Protein AF-A0A2N9NFS0-F1 (afdb_monomer_lite)

Radius of gyration: 33.62 Å; chains: 1; bounding box: 52×51×110 Å

pLDDT: mean 87.4, std 11.58, range [48.56, 97.56]

Secondary structure (DSSP, 8-state):
---HHHHHHHHHTT---PPPPTT-GGGGHHHHHHHHHIIIIIHHHHTT-TT--HHHHHHHHHHHIIIIITTSPPTTTSS-HHHHHHHS---PPPPPPHHHHHHHT-EEEEEE-BTTTTEEEETTEEEEPPGGGTT-SEEEEEEETTEEEEEEEE-TTT--EEEEEEE--HHHHHT-----S----PPP-------S-HHHHHHHHHHHHTTPPPSSPPPPPPPPPP-

Sequence (227 aa):
MIAAETEQGLTRLGILFENTLPYSPYQNGKQEAFWGQVEGRLLPMLEGVVDLRLEQLNEATQAWIELEYNRKVHSETGQTPLQRFLNDKNVGQPCPSTQQLQLAFTLEERRLQRHSDGTLSLQAIRFEVPSRYGHLKELAVRYASWDLSTVYLADPKTGAILCRIYPQDKTKNAEGRRAPRNSEQSPAEPPAPAGMAPLLEQLMQQYAATGLPPAYLPQPQNPQNPS

Foldseek 3Di:
DPDLLVVQLCVLVVHDDDDQDPPRCVVCVVVVVVVCCCVVPQVVVCVPPPPDDPVNSVVSVVCCCPVPQQQDQDPVVRGGVVCCVVVDDDPDDPDDDPVSSQQSSWHKDKFFADLPQQWTDDPNFIKHHPLVCSPPGIWIKTHHNVDPQWIFTADPPPRHTPGTIDTDDPVVVVVVDDDPSDPPPPPDDPPDPPPDDPVVVVVVVVVVVVVDDPPDDDDPDDPPPDD

Structure (mmCIF, N/CA/C/O backbone):
data_AF-A0A2N9NFS0-F1
#
_entry.id   AF-A0A2N9NFS0-F1
#
loop_
_atom_site.group_PDB
_atom_site.id
_atom_site.type_symbol
_atom_site.label_atom_id
_atom_site.label_alt_id
_atom_site.label_comp_id
_atom_site.label_asym_id
_atom_site.label_entity_id
_atom_site.label_seq_id
_atom_site.pdbx_PDB_ins_code
_atom_site.Cartn_x
_atom_site.Cartn_y
_atom_site.Cartn_z
_atom_site.occupancy
_atom_site.B_iso_or_equiv
_atom_site.auth_seq_id
_atom_site.auth_comp_id
_atom_site.auth_asym_id
_atom_site.auth_atom_id
_atom_site.pdbx_PDB_model_num
ATOM 1 N N . MET A 1 1 ? 7.259 5.478 8.427 1.00 55.72 1 MET A N 1
ATOM 2 C CA . MET A 1 1 ? 7.507 4.344 7.502 1.00 55.72 1 MET A CA 1
ATOM 3 C C . MET A 1 1 ? 8.487 4.854 6.450 1.00 55.72 1 MET A C 1
ATOM 5 O O . MET A 1 1 ? 8.217 5.931 5.954 1.00 55.72 1 MET A O 1
ATOM 9 N N . ILE A 1 2 ? 9.628 4.193 6.204 1.00 76.00 2 ILE A N 1
ATOM 10 C CA . ILE A 1 2 ? 10.761 4.755 5.412 1.00 76.00 2 ILE A CA 1
ATOM 11 C C . ILE A 1 2 ? 10.988 3.965 4.099 1.00 76.00 2 ILE A C 1
ATOM 13 O O . ILE A 1 2 ? 11.976 4.146 3.397 1.00 76.00 2 ILE A O 1
ATOM 17 N N . ALA A 1 3 ? 10.101 3.025 3.762 1.00 90.44 3 ALA A N 1
ATOM 18 C CA . ALA A 1 3 ? 10.237 2.250 2.531 1.00 90.44 3 ALA A CA 1
ATOM 19 C C . ALA A 1 3 ? 9.852 3.109 1.318 1.00 90.44 3 ALA A C 1
ATOM 21 O O . ALA A 1 3 ? 8.772 3.708 1.298 1.00 90.44 3 ALA A O 1
ATOM 22 N N . ALA A 1 4 ? 10.712 3.124 0.297 1.00 93.00 4 ALA A N 1
ATOM 23 C CA . ALA A 1 4 ? 10.484 3.877 -0.933 1.00 93.00 4 ALA A CA 1
ATOM 24 C C . ALA A 1 4 ? 9.192 3.434 -1.637 1.00 93.00 4 ALA A C 1
ATOM 26 O O . ALA A 1 4 ? 8.476 4.257 -2.198 1.00 93.00 4 ALA A O 1
ATOM 27 N N . GLU A 1 5 ? 8.860 2.146 -1.567 1.00 95.38 5 GLU A N 1
ATOM 28 C CA . GLU A 1 5 ? 7.630 1.569 -2.103 1.00 95.38 5 GLU A CA 1
ATOM 29 C C . GLU A 1 5 ? 6.383 2.223 -1.516 1.00 95.38 5 GLU A C 1
ATOM 31 O O . GLU A 1 5 ? 5.451 2.533 -2.256 1.00 95.38 5 GLU A O 1
ATOM 36 N N . THR A 1 6 ? 6.365 2.455 -0.200 1.00 94.06 6 THR A N 1
ATOM 37 C CA . THR A 1 6 ? 5.221 3.073 0.471 1.00 94.06 6 THR A CA 1
ATOM 38 C C . THR A 1 6 ? 5.118 4.543 0.108 1.00 94.06 6 THR A C 1
ATOM 40 O O . THR A 1 6 ? 4.056 4.983 -0.322 1.00 94.06 6 THR A O 1
ATOM 43 N N . GLU A 1 7 ? 6.204 5.304 0.246 1.00 92.56 7 GLU A N 1
ATOM 44 C CA . GLU A 1 7 ? 6.187 6.744 -0.032 1.00 92.56 7 GLU A CA 1
ATOM 45 C C . GLU A 1 7 ? 5.799 7.024 -1.487 1.00 92.56 7 GLU A C 1
ATOM 47 O O . GLU A 1 7 ? 4.901 7.824 -1.770 1.00 92.56 7 GLU A O 1
ATOM 52 N N . GLN A 1 8 ? 6.419 6.307 -2.424 1.00 93.81 8 GLN A N 1
ATOM 53 C CA . GLN A 1 8 ? 6.117 6.454 -3.841 1.00 93.81 8 GLN A CA 1
ATOM 54 C C . GLN A 1 8 ? 4.740 5.879 -4.190 1.00 93.81 8 GLN A C 1
ATOM 56 O O . GLN A 1 8 ? 4.042 6.452 -5.023 1.00 93.81 8 GLN A O 1
ATOM 61 N N . GLY A 1 9 ? 4.319 4.780 -3.561 1.00 94.81 9 GLY A N 1
ATOM 62 C CA . GLY A 1 9 ? 2.998 4.190 -3.771 1.00 94.81 9 GLY A CA 1
ATOM 63 C C . GLY A 1 9 ? 1.865 5.109 -3.346 1.00 94.81 9 GLY A C 1
ATOM 64 O O . GLY A 1 9 ? 0.965 5.365 -4.146 1.00 94.81 9 GLY A O 1
ATOM 65 N N . LEU A 1 10 ? 1.951 5.683 -2.146 1.00 94.06 10 LEU A N 1
ATOM 66 C CA . LEU A 1 10 ? 0.993 6.679 -1.663 1.00 94.06 10 LEU A CA 1
ATOM 67 C C . LEU A 1 10 ? 0.973 7.905 -2.582 1.00 94.06 10 LEU A C 1
ATOM 69 O O . LEU A 1 10 ? -0.098 8.300 -3.039 1.00 94.06 10 LEU A O 1
ATOM 73 N N . THR A 1 11 ? 2.146 8.417 -2.966 1.00 92.94 11 THR A N 1
ATOM 74 C CA . THR A 1 11 ? 2.259 9.547 -3.903 1.00 92.94 11 THR A CA 1
ATOM 75 C C . THR A 1 11 ? 1.575 9.253 -5.243 1.00 92.94 11 THR A C 1
ATOM 77 O O . THR A 1 11 ? 0.802 10.072 -5.738 1.00 92.94 11 THR A O 1
ATOM 80 N N . ARG A 1 12 ? 1.797 8.069 -5.830 1.00 93.62 12 ARG A N 1
ATOM 81 C CA . ARG A 1 12 ? 1.177 7.661 -7.106 1.00 93.62 12 ARG A CA 1
ATOM 82 C C . ARG A 1 12 ? -0.335 7.477 -7.011 1.00 93.62 12 ARG A C 1
ATOM 84 O O . ARG A 1 12 ? -1.022 7.651 -8.012 1.00 93.62 12 ARG A O 1
ATOM 91 N N . LEU A 1 13 ? -0.847 7.135 -5.831 1.00 93.69 13 LEU A N 1
ATOM 92 C CA . LEU A 1 13 ? -2.281 7.061 -5.551 1.00 93.69 13 LEU A CA 1
ATOM 93 C C . LEU A 1 13 ? -2.886 8.422 -5.168 1.00 93.69 13 LEU A C 1
ATOM 95 O O . LEU A 1 13 ? -4.070 8.488 -4.851 1.00 93.69 13 LEU A O 1
ATOM 99 N N . GLY A 1 14 ? -2.102 9.506 -5.193 1.00 91.88 14 GLY A N 1
ATOM 100 C CA . GLY A 1 14 ? -2.563 10.840 -4.805 1.00 91.88 14 GLY A CA 1
ATOM 101 C C . GLY A 1 14 ? -2.818 10.983 -3.303 1.00 91.88 14 GLY A C 1
ATOM 102 O O . GLY A 1 14 ? -3.563 11.868 -2.889 1.00 91.88 14 GLY A O 1
ATOM 103 N N . ILE A 1 15 ? -2.224 10.111 -2.487 1.00 91.88 15 ILE A N 1
ATOM 104 C CA . ILE A 1 15 ? -2.345 10.129 -1.032 1.00 91.88 15 ILE A CA 1
ATOM 105 C C . ILE A 1 15 ? -1.163 10.908 -0.465 1.00 91.88 15 ILE A C 1
ATOM 107 O O . ILE A 1 15 ? -0.009 10.492 -0.582 1.00 91.88 15 ILE A O 1
ATOM 111 N N . LEU A 1 16 ? -1.461 12.034 0.180 1.00 89.00 16 LEU A N 1
ATOM 112 C CA . LEU A 1 16 ? -0.471 12.786 0.938 1.00 89.00 16 LEU A CA 1
ATOM 113 C C . LEU A 1 16 ? -0.140 12.023 2.225 1.00 89.00 16 LEU A C 1
ATOM 115 O O . LEU A 1 16 ? -1.006 11.819 3.075 1.00 89.00 16 LEU A O 1
ATOM 119 N N . PHE A 1 17 ? 1.109 11.584 2.353 1.00 84.44 17 PHE A N 1
ATOM 120 C CA . PHE A 1 17 ? 1.591 10.895 3.544 1.00 84.44 17 PHE A CA 1
ATOM 121 C C . PHE A 1 17 ? 2.309 11.875 4.471 1.00 84.44 17 PHE A C 1
ATOM 123 O O . PHE A 1 17 ? 3.468 12.222 4.247 1.00 84.44 17 PHE A O 1
ATOM 130 N N . GLU A 1 18 ? 1.620 12.312 5.523 1.00 84.19 18 GLU A N 1
ATOM 131 C CA . GLU A 1 18 ? 2.203 13.143 6.575 1.00 84.19 18 GLU A CA 1
ATOM 132 C C . GLU A 1 18 ? 2.530 12.277 7.793 1.00 84.19 18 GLU A C 1
ATOM 134 O O . GLU A 1 18 ? 1.649 11.667 8.402 1.00 84.19 18 GLU A O 1
ATOM 139 N N . ASN A 1 19 ? 3.813 12.201 8.149 1.00 82.81 19 ASN A N 1
ATOM 140 C CA . ASN A 1 19 ? 4.232 11.543 9.383 1.00 82.81 19 ASN A CA 1
ATOM 141 C C . ASN A 1 19 ? 3.885 12.417 10.597 1.00 82.81 19 ASN A C 1
ATOM 143 O O . ASN A 1 19 ? 3.908 13.647 10.514 1.00 82.81 19 ASN A O 1
ATOM 147 N N . THR A 1 20 ? 3.659 11.779 11.749 1.00 85.19 20 THR A N 1
ATOM 148 C CA . THR A 1 20 ? 3.590 12.474 13.039 1.00 85.19 20 THR A CA 1
ATOM 149 C C . THR A 1 20 ? 4.866 13.293 13.246 1.00 85.19 20 THR A C 1
ATOM 151 O O . THR A 1 20 ? 5.979 12.767 13.164 1.00 85.19 20 THR A O 1
ATOM 154 N N . LEU A 1 21 ? 4.705 14.590 13.492 1.00 87.06 21 LEU A N 1
ATOM 155 C CA . LEU A 1 21 ? 5.804 15.520 13.692 1.00 87.06 21 LEU A CA 1
ATOM 156 C C . LEU A 1 21 ? 6.496 15.247 15.037 1.00 87.06 21 LEU A C 1
ATOM 158 O O . LEU A 1 21 ? 5.842 14.844 16.008 1.00 87.06 21 LEU A O 1
ATOM 162 N N . PRO A 1 22 ? 7.809 15.520 15.143 1.00 85.75 22 PRO A N 1
ATOM 163 C CA . PRO A 1 22 ? 8.492 15.511 16.428 1.00 85.75 22 PRO A CA 1
ATOM 164 C C . PRO A 1 22 ? 7.748 16.375 17.455 1.00 85.75 22 PRO A C 1
ATOM 166 O O . PRO A 1 22 ? 7.270 17.464 17.134 1.00 85.75 22 PRO A O 1
ATOM 169 N N . TYR A 1 23 ? 7.650 15.882 18.692 1.00 87.62 23 TYR A N 1
ATOM 170 C CA . TYR A 1 23 ? 7.013 16.584 19.815 1.00 87.62 23 TYR A CA 1
ATOM 171 C C . TYR A 1 23 ? 5.543 16.984 19.583 1.00 87.62 23 TYR A C 1
ATOM 173 O O . TYR A 1 23 ? 5.071 17.957 20.166 1.00 87.62 23 TYR A O 1
ATOM 181 N N . SER A 1 24 ? 4.802 16.230 18.758 1.00 87.94 24 SER A N 1
ATOM 182 C CA . SER A 1 24 ? 3.394 16.514 18.436 1.00 87.94 24 SER A CA 1
ATOM 183 C C . SER A 1 24 ? 2.424 15.409 18.893 1.00 87.94 24 SER A C 1
ATOM 185 O O . SER A 1 24 ? 1.732 14.813 18.068 1.00 87.94 24 SER A O 1
ATOM 187 N N . PRO A 1 25 ? 2.323 15.128 20.212 1.00 83.25 25 PRO A N 1
ATOM 188 C CA . PRO A 1 25 ? 1.475 14.048 20.737 1.00 83.25 25 PRO A CA 1
ATOM 189 C C . PRO A 1 25 ? -0.017 14.242 20.423 1.00 83.25 25 PRO A C 1
ATOM 191 O O . PRO A 1 25 ? -0.748 13.274 20.245 1.00 83.25 25 PRO A O 1
ATOM 194 N N . TYR A 1 26 ? -0.466 15.490 20.253 1.00 84.38 26 TYR A N 1
ATOM 195 C CA . TYR A 1 26 ? -1.845 15.822 19.880 1.00 84.38 26 TYR A CA 1
ATOM 196 C C . TYR A 1 26 ? -2.288 15.202 18.541 1.00 84.38 26 TYR A C 1
ATOM 198 O O . TYR A 1 26 ? -3.486 15.041 18.315 1.00 84.38 26 TYR A O 1
ATOM 206 N N . GLN A 1 27 ? -1.354 14.815 17.663 1.00 88.19 27 GLN A N 1
ATOM 207 C CA . GLN A 1 27 ? -1.673 14.133 16.404 1.00 88.19 27 GLN A CA 1
ATOM 208 C C . GLN A 1 27 ? -2.142 12.680 16.612 1.00 88.19 27 GLN A C 1
ATOM 210 O O . GLN A 1 27 ? -2.809 12.127 15.736 1.00 88.19 27 GLN A O 1
ATOM 215 N N . ASN A 1 28 ? -1.862 12.073 17.771 1.00 88.19 28 ASN A N 1
ATOM 216 C CA . ASN A 1 28 ? -2.171 10.669 18.055 1.00 88.19 28 ASN A CA 1
ATOM 217 C C . ASN A 1 28 ? -3.451 10.466 18.880 1.00 88.19 28 ASN A C 1
ATOM 219 O O . ASN A 1 28 ? -3.879 9.326 19.041 1.00 88.19 28 ASN A O 1
ATOM 223 N N . GLY A 1 29 ? -4.109 11.532 19.350 1.00 88.56 29 GLY A N 1
ATOM 224 C CA . GLY A 1 29 ? -5.204 11.423 20.328 1.00 88.56 29 GLY A CA 1
ATOM 225 C C . GLY A 1 29 ? -6.353 10.493 19.912 1.00 88.56 29 GLY A C 1
ATOM 226 O O . GLY A 1 29 ? -6.878 9.749 20.734 1.00 88.56 29 GLY A O 1
ATOM 227 N N . LYS A 1 30 ? -6.704 10.444 18.618 1.00 86.88 30 LYS A N 1
ATOM 228 C CA . LYS A 1 30 ? -7.720 9.498 18.109 1.00 86.88 30 LYS A CA 1
ATOM 229 C C . LYS A 1 30 ? -7.265 8.039 18.189 1.00 86.88 30 LYS A C 1
ATOM 231 O O . LYS A 1 30 ? -8.073 7.164 18.487 1.00 86.88 30 LYS A O 1
ATOM 236 N N . GLN A 1 31 ? -5.990 7.780 17.897 1.00 90.50 31 GLN A N 1
ATOM 237 C CA . GLN A 1 31 ? -5.412 6.439 17.982 1.00 90.50 31 GLN A CA 1
ATOM 238 C C . GLN A 1 31 ? -5.358 5.997 19.445 1.00 90.50 31 GLN A C 1
ATOM 240 O O . GLN A 1 31 ? -5.794 4.898 19.763 1.00 90.50 31 GLN A O 1
ATOM 245 N N . GLU A 1 32 ? -4.909 6.878 20.340 1.00 92.69 32 GLU A N 1
ATOM 246 C CA . GLU A 1 32 ? -4.861 6.628 21.784 1.00 92.69 32 GLU A CA 1
ATOM 247 C C . GLU A 1 32 ? -6.255 6.360 22.366 1.00 92.69 32 GLU A C 1
ATOM 249 O O . GLU A 1 32 ? -6.441 5.396 23.105 1.00 92.69 32 GLU A O 1
ATOM 254 N N . ALA A 1 33 ? -7.266 7.144 21.976 1.00 91.56 33 ALA A N 1
ATOM 255 C CA . ALA A 1 33 ? -8.647 6.925 22.404 1.00 91.56 33 ALA A CA 1
ATOM 256 C C . ALA A 1 33 ? -9.196 5.559 21.954 1.00 91.56 33 ALA A C 1
ATOM 258 O O . ALA A 1 33 ? -9.905 4.896 22.714 1.00 91.56 33 ALA A O 1
ATOM 259 N N . PHE A 1 34 ? -8.862 5.117 20.736 1.00 93.00 34 PHE A N 1
ATOM 260 C CA . PHE A 1 34 ? -9.216 3.782 20.251 1.00 93.00 34 PHE A CA 1
ATOM 261 C C . PHE A 1 34 ? -8.493 2.682 21.038 1.00 93.00 34 PHE A C 1
ATOM 263 O O . PHE A 1 34 ? -9.146 1.765 21.537 1.00 93.00 34 PHE A O 1
ATOM 270 N N . TRP A 1 35 ? -7.173 2.795 21.211 1.00 95.12 35 TRP A N 1
ATOM 271 C CA . TRP A 1 35 ? -6.379 1.815 21.958 1.00 95.12 35 TRP A CA 1
ATOM 272 C C . TRP A 1 35 ? -6.813 1.697 23.419 1.00 95.12 35 TRP A C 1
ATOM 274 O O . TRP A 1 35 ? -6.922 0.584 23.922 1.00 95.12 35 TRP A O 1
ATOM 284 N N . GLY A 1 36 ? -7.209 2.799 24.060 1.00 95.06 36 GLY A N 1
ATOM 285 C CA . GLY A 1 36 ? -7.796 2.757 25.399 1.00 95.06 36 GLY A CA 1
ATOM 286 C C . GLY A 1 36 ? -9.089 1.931 25.479 1.00 95.06 36 GLY A C 1
ATOM 287 O O . GLY A 1 36 ? -9.357 1.314 26.507 1.00 95.06 36 GLY A O 1
ATOM 288 N N . GLN A 1 37 ? -9.891 1.860 24.406 1.00 94.88 37 GLN A N 1
ATOM 289 C CA . GLN A 1 37 ? -11.047 0.951 24.351 1.00 94.88 37 GLN A CA 1
ATOM 290 C C . GLN A 1 37 ? -10.623 -0.500 24.110 1.00 94.88 37 GLN A C 1
ATOM 292 O O . GLN A 1 37 ? -11.210 -1.409 24.691 1.00 94.88 37 GLN A O 1
ATOM 297 N N . VAL A 1 38 ? -9.604 -0.737 23.286 1.00 95.56 38 VAL A N 1
ATOM 298 C CA . VAL A 1 38 ? -9.070 -2.090 23.081 1.00 95.56 38 VAL A CA 1
ATOM 299 C C . VAL A 1 38 ? -8.550 -2.655 24.406 1.00 95.56 38 VAL A C 1
ATOM 301 O O . VAL A 1 38 ? -8.986 -3.721 24.837 1.00 95.56 38 VAL A O 1
ATOM 304 N N . GLU A 1 39 ? -7.691 -1.912 25.097 1.00 96.44 39 GLU A N 1
ATOM 305 C CA . GLU A 1 39 ? -7.066 -2.335 26.352 1.00 96.44 39 GLU A CA 1
ATOM 306 C C . GLU A 1 39 ? -8.039 -2.341 27.534 1.00 96.44 39 GLU A C 1
ATOM 308 O O . GLU A 1 39 ? -7.998 -3.246 28.357 1.00 96.44 39 GLU A O 1
ATOM 313 N N . GLY A 1 40 ? -8.932 -1.354 27.628 1.00 95.88 40 GLY A N 1
ATOM 314 C CA . GLY A 1 40 ? -9.843 -1.214 28.766 1.00 95.88 40 GLY A CA 1
ATOM 315 C C . GLY A 1 40 ? -11.161 -1.979 28.635 1.00 95.88 40 GLY A C 1
ATOM 316 O O . GLY A 1 40 ? -11.904 -2.079 29.612 1.00 95.88 40 GLY A O 1
ATOM 317 N N . ARG A 1 41 ? -11.496 -2.487 27.442 1.00 94.69 41 ARG A N 1
ATOM 318 C CA . ARG A 1 41 ? -12.779 -3.161 27.188 1.00 94.69 41 ARG A CA 1
ATOM 319 C C . ARG A 1 41 ? -12.624 -4.498 26.479 1.00 94.69 41 ARG A C 1
ATOM 321 O O . ARG A 1 41 ? -13.125 -5.486 27.005 1.00 94.69 41 ARG A O 1
ATOM 328 N N . LEU A 1 42 ? -11.958 -4.541 25.324 1.00 94.88 42 LEU A N 1
ATOM 329 C CA . LEU A 1 42 ? -11.853 -5.770 24.530 1.00 94.88 42 LEU A CA 1
ATOM 330 C C . LEU A 1 42 ? -10.951 -6.814 25.201 1.00 94.88 42 LEU A C 1
ATOM 332 O O . LEU A 1 42 ? -11.392 -7.939 25.416 1.00 94.88 42 LEU A O 1
ATOM 336 N N . LEU A 1 43 ? -9.712 -6.455 25.546 1.00 94.19 43 LEU A N 1
ATOM 337 C CA . LEU A 1 43 ? -8.766 -7.407 26.142 1.00 94.19 43 LEU A CA 1
ATOM 338 C C . LEU A 1 43 ? -9.272 -7.998 27.475 1.00 94.19 43 LEU A C 1
ATOM 340 O O . LEU A 1 43 ? -9.204 -9.219 27.612 1.00 94.19 43 LEU A O 1
ATOM 344 N N . PRO A 1 44 ? -9.895 -7.225 28.390 1.00 96.31 44 PRO A N 1
ATOM 345 C CA . PRO A 1 44 ? -10.502 -7.771 29.604 1.00 96.31 44 PRO A CA 1
ATOM 346 C C . PRO A 1 44 ? -11.601 -8.809 29.349 1.00 96.31 44 PRO A C 1
ATOM 348 O O . PRO A 1 44 ? -11.757 -9.753 30.117 1.00 96.31 44 PRO A O 1
ATOM 351 N N . MET A 1 45 ? -12.356 -8.687 28.250 1.00 95.88 45 MET A N 1
ATOM 352 C CA . MET A 1 45 ? -13.359 -9.693 27.868 1.00 95.88 45 MET A CA 1
ATOM 353 C C . MET A 1 45 ? -12.730 -11.021 27.418 1.00 95.88 45 MET A C 1
ATOM 355 O O . MET A 1 45 ? -13.429 -12.032 27.363 1.00 95.88 45 MET A O 1
ATOM 359 N N . LEU A 1 46 ? -11.432 -11.024 27.103 1.00 94.62 46 LEU A N 1
ATOM 360 C CA . LEU A 1 46 ? -10.672 -12.187 26.646 1.00 94.62 46 LEU A CA 1
ATOM 361 C C . LEU A 1 46 ? -9.734 -12.763 27.720 1.00 94.62 46 LEU A C 1
ATOM 363 O O . LEU A 1 46 ? -9.180 -13.836 27.502 1.00 94.62 46 LEU A O 1
ATOM 367 N N . GLU A 1 47 ? -9.582 -12.117 28.882 1.00 90.75 47 GLU A N 1
ATOM 368 C CA . GLU A 1 47 ? -8.652 -12.539 29.950 1.00 90.75 47 GLU A CA 1
ATOM 369 C C . GLU A 1 47 ? -8.884 -13.977 30.444 1.00 90.75 47 GLU A C 1
ATOM 371 O O . GLU A 1 47 ? -7.943 -14.659 30.843 1.00 90.75 47 GLU A O 1
ATOM 376 N N . GLY A 1 48 ? -10.130 -14.461 30.404 1.00 91.81 48 GLY A N 1
ATOM 377 C CA . GLY A 1 48 ? -10.486 -15.822 30.820 1.00 91.81 48 GLY A CA 1
ATOM 378 C C . GLY A 1 48 ? -10.248 -16.909 29.764 1.00 91.81 48 GLY A C 1
ATOM 379 O O . GLY A 1 48 ? -10.489 -18.083 30.045 1.00 91.81 48 GLY A O 1
ATOM 380 N N . VAL A 1 49 ? -9.823 -16.550 28.548 1.00 92.56 49 VAL A N 1
ATOM 381 C CA . VAL A 1 49 ? -9.615 -17.505 27.452 1.00 92.56 49 VAL A CA 1
ATOM 382 C C . VAL A 1 49 ? -8.210 -18.097 27.543 1.00 92.56 49 VAL A C 1
ATOM 384 O O . VAL A 1 49 ? -7.216 -17.439 27.242 1.00 92.56 49 VAL A O 1
ATOM 387 N N . VAL A 1 50 ? -8.131 -19.368 27.936 1.00 89.56 50 VAL A N 1
ATOM 388 C CA . VAL A 1 50 ? -6.880 -20.140 27.920 1.00 89.56 50 VAL A CA 1
ATOM 389 C C . VAL A 1 50 ? -6.493 -20.449 26.465 1.00 89.56 50 VAL A C 1
ATOM 391 O O . VAL A 1 50 ? -7.359 -20.788 25.660 1.00 89.56 50 VAL A O 1
ATOM 394 N N . ASP A 1 51 ? -5.204 -20.327 26.130 1.00 91.81 51 ASP A N 1
ATOM 395 C CA . ASP A 1 51 ? -4.636 -20.601 24.796 1.00 91.81 51 ASP A CA 1
ATOM 396 C C . ASP A 1 51 ? -5.257 -19.792 23.637 1.00 91.81 51 ASP A C 1
ATOM 398 O O . ASP A 1 51 ? -5.570 -20.324 22.569 1.00 91.81 51 ASP A O 1
ATOM 402 N N . LEU A 1 52 ? -5.416 -18.477 23.826 1.00 92.31 52 LEU A N 1
ATOM 403 C CA . LEU A 1 52 ? -5.960 -17.573 22.809 1.00 92.31 52 LEU A CA 1
ATOM 404 C C . LEU A 1 52 ? -5.123 -17.578 21.512 1.00 92.31 52 LEU A C 1
ATOM 406 O O . LEU A 1 52 ? -3.983 -17.110 21.476 1.00 92.31 52 LEU A O 1
ATOM 410 N N . ARG A 1 53 ? -5.714 -18.068 20.414 1.00 94.62 53 ARG A N 1
ATOM 411 C CA . ARG A 1 53 ? -5.091 -18.097 19.079 1.00 94.62 53 ARG A CA 1
ATOM 412 C C . ARG A 1 53 ? -5.373 -16.809 18.303 1.00 94.62 53 ARG A C 1
ATOM 414 O O . ARG A 1 53 ? -6.408 -16.173 18.488 1.00 94.62 53 ARG A O 1
ATOM 421 N N . LEU A 1 54 ? -4.505 -16.477 17.345 1.00 95.38 54 LEU A N 1
ATOM 422 C CA . LEU A 1 54 ? -4.660 -15.285 16.495 1.00 95.38 54 LEU A CA 1
ATOM 423 C C . LEU A 1 54 ? -5.996 -15.257 15.731 1.00 95.38 54 LEU A C 1
ATOM 425 O O . LEU A 1 54 ? -6.623 -14.211 15.624 1.00 95.38 54 LEU A O 1
ATOM 429 N N . GLU A 1 55 ? -6.446 -16.406 15.227 1.00 95.31 55 GLU A N 1
ATOM 430 C CA . GLU A 1 55 ? -7.742 -16.537 14.547 1.00 95.31 55 GLU A CA 1
ATOM 431 C C . GLU A 1 55 ? -8.908 -16.136 15.463 1.00 95.31 55 GLU A C 1
ATOM 433 O O . GLU A 1 55 ? -9.732 -15.309 15.086 1.00 95.31 55 GLU A O 1
ATOM 438 N N . GLN A 1 56 ? -8.914 -16.636 16.702 1.00 93.25 56 GLN A N 1
ATOM 439 C CA . GLN A 1 56 ? -9.945 -16.315 17.694 1.00 93.25 56 GLN A CA 1
ATOM 440 C C . GLN A 1 56 ? -9.900 -14.840 18.096 1.00 93.25 56 GLN A C 1
ATOM 442 O O . GLN A 1 56 ? -10.944 -14.215 18.266 1.00 93.25 56 GLN A O 1
ATOM 447 N N . LEU A 1 57 ? -8.699 -14.267 18.219 1.00 94.44 57 LEU A N 1
ATOM 448 C CA . LEU A 1 57 ? -8.539 -12.838 18.470 1.00 94.44 57 LEU A CA 1
ATOM 449 C C . LEU A 1 57 ? -9.123 -12.005 17.320 1.00 94.44 57 LEU A C 1
ATOM 451 O O . LEU A 1 57 ? -9.828 -11.032 17.585 1.00 94.44 57 LEU A O 1
ATOM 455 N N . ASN A 1 58 ? -8.883 -12.388 16.063 1.00 95.44 58 ASN A N 1
ATOM 456 C CA . ASN A 1 58 ? -9.446 -11.700 14.899 1.00 95.44 58 ASN A CA 1
ATOM 457 C C . ASN A 1 58 ? -10.980 -11.772 14.887 1.00 95.44 58 ASN A C 1
ATOM 459 O O . ASN A 1 58 ? -11.634 -10.741 14.732 1.00 95.44 58 ASN A O 1
ATOM 463 N N . GLU A 1 59 ? -11.554 -12.959 15.101 1.00 95.50 59 GLU A N 1
ATOM 464 C CA . GLU A 1 59 ? -13.008 -13.157 15.164 1.00 95.50 59 GLU A CA 1
ATOM 465 C C . GLU A 1 59 ? -13.652 -12.334 16.287 1.00 95.50 59 GLU A C 1
ATOM 467 O O . GLU A 1 59 ? -14.615 -11.599 16.054 1.00 95.50 59 GLU A O 1
ATOM 472 N N . ALA A 1 60 ? -13.092 -12.403 17.499 1.00 95.06 60 ALA A N 1
ATOM 473 C CA . ALA A 1 60 ? -13.596 -11.663 18.650 1.00 95.06 60 ALA A CA 1
ATOM 474 C C . ALA A 1 60 ? -13.482 -10.1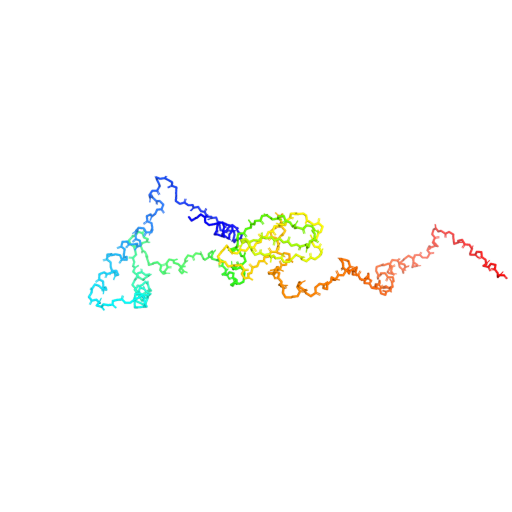45 18.451 1.00 95.06 60 ALA A C 1
ATOM 476 O O . ALA A 1 60 ? -14.428 -9.411 18.742 1.00 95.06 60 ALA A O 1
ATOM 477 N N . THR A 1 61 ? -12.354 -9.671 17.913 1.00 94.75 61 THR A N 1
ATOM 478 C CA . THR A 1 61 ? -12.133 -8.245 17.632 1.00 94.75 61 THR A CA 1
ATOM 479 C C . THR A 1 61 ? -13.116 -7.737 16.582 1.00 94.75 61 THR A C 1
ATOM 481 O O . THR A 1 61 ? -13.694 -6.667 16.769 1.00 94.75 61 THR A O 1
ATOM 484 N N . GLN A 1 62 ? -13.363 -8.504 15.514 1.00 96.44 62 GLN A N 1
ATOM 485 C CA . GLN A 1 62 ? -14.336 -8.146 14.481 1.00 96.44 62 GLN A CA 1
ATOM 486 C C . GLN A 1 62 ? -15.758 -8.070 15.055 1.00 96.44 62 GLN A C 1
ATOM 488 O O . GLN A 1 62 ? -16.476 -7.095 14.831 1.00 96.44 62 GLN A O 1
ATOM 493 N N . ALA A 1 63 ? -16.162 -9.065 15.848 1.00 95.88 63 ALA A N 1
ATOM 494 C CA . ALA A 1 63 ? -17.476 -9.064 16.481 1.00 95.88 63 ALA A CA 1
ATOM 495 C C . ALA A 1 63 ? -17.644 -7.867 17.431 1.00 95.88 63 ALA A C 1
ATOM 497 O O . ALA A 1 63 ? -18.656 -7.168 17.376 1.00 95.88 63 ALA A O 1
ATOM 498 N N . TRP A 1 64 ? -16.641 -7.587 18.267 1.00 97.56 64 TRP A N 1
ATOM 499 C CA . TRP A 1 64 ? -16.666 -6.453 19.189 1.00 97.56 64 TRP A CA 1
ATOM 500 C C . TRP A 1 64 ? -16.691 -5.106 18.460 1.00 97.56 64 TRP A C 1
ATOM 502 O O . TRP A 1 64 ? -17.487 -4.230 18.819 1.00 97.56 64 TRP A O 1
ATOM 512 N N . ILE A 1 65 ? -15.862 -4.931 17.422 1.00 96.62 65 ILE A N 1
ATOM 513 C CA . ILE A 1 65 ? -15.774 -3.651 16.717 1.00 96.62 65 ILE A CA 1
ATOM 514 C C . ILE A 1 65 ? -17.080 -3.335 15.991 1.00 96.62 65 ILE A C 1
ATOM 516 O O . ILE A 1 65 ? -17.566 -2.203 16.043 1.00 96.62 65 ILE A O 1
ATOM 520 N N . GLU A 1 66 ? -17.687 -4.341 15.357 1.00 94.75 66 GLU A N 1
ATOM 521 C CA . GLU A 1 66 ? -18.959 -4.185 14.671 1.00 94.75 66 GLU A CA 1
ATOM 522 C C . GLU A 1 66 ? -20.091 -3.985 15.674 1.00 94.75 66 GLU A C 1
ATOM 524 O O . GLU A 1 66 ? -20.800 -2.978 15.607 1.00 94.75 66 GLU A O 1
ATOM 529 N N . LEU A 1 67 ? -20.299 -4.934 16.588 1.00 95.62 67 LEU A N 1
ATOM 530 C CA . LEU A 1 67 ? -21.515 -5.011 17.397 1.00 95.62 67 LEU A CA 1
ATOM 531 C C . LEU A 1 67 ? -21.525 -4.039 18.583 1.00 95.62 67 LEU A C 1
ATOM 533 O O . LEU A 1 67 ? -22.602 -3.567 18.943 1.00 95.62 67 LEU A O 1
ATOM 537 N N . GLU A 1 68 ? -20.367 -3.702 19.156 1.00 95.12 68 GLU A N 1
ATOM 538 C CA . GLU A 1 68 ? -20.271 -2.816 20.323 1.00 95.12 68 GLU A CA 1
ATOM 539 C C . GLU A 1 68 ? -19.635 -1.465 19.964 1.00 95.12 68 GLU A C 1
ATOM 541 O O . GLU A 1 68 ? -20.312 -0.436 20.024 1.00 95.12 68 GLU A O 1
ATOM 546 N N . TYR A 1 69 ? -18.360 -1.437 19.563 1.00 95.44 69 TYR A N 1
ATOM 547 C CA . TYR A 1 69 ? -17.592 -0.186 19.446 1.00 95.44 69 TYR A CA 1
ATOM 548 C C . TYR A 1 69 ? -18.209 0.813 18.454 1.00 95.44 69 TYR A C 1
ATOM 550 O O . TYR A 1 69 ? -18.430 1.977 18.801 1.00 95.44 69 TYR A O 1
ATOM 558 N N . ASN A 1 70 ? -18.535 0.355 17.240 1.00 96.06 70 ASN A N 1
ATOM 559 C CA . ASN A 1 70 ? -19.095 1.204 16.186 1.00 96.06 70 ASN A CA 1
ATOM 560 C C . ASN A 1 70 ? -20.566 1.590 16.423 1.00 96.06 70 ASN A C 1
ATOM 562 O O . ASN A 1 70 ? -21.065 2.503 15.764 1.00 96.06 70 ASN A O 1
ATOM 566 N N . ARG A 1 71 ? -21.260 0.916 17.352 1.00 96.06 71 ARG A N 1
ATOM 567 C CA . ARG A 1 71 ? -22.686 1.121 17.669 1.00 96.06 71 ARG A CA 1
ATOM 568 C C . ARG A 1 71 ? -22.926 1.834 19.002 1.00 96.06 71 ARG A C 1
ATOM 570 O O . ARG A 1 71 ? -24.042 2.279 19.256 1.00 96.06 71 ARG A O 1
ATOM 577 N N . LYS A 1 72 ? -21.908 1.973 19.849 1.00 95.25 72 LYS A N 1
ATOM 578 C CA . LYS A 1 72 ? -21.982 2.742 21.096 1.00 95.25 72 LYS A CA 1
ATOM 579 C C . LYS A 1 72 ? -21.902 4.240 20.804 1.00 95.25 72 LYS A C 1
ATOM 581 O O . LYS A 1 72 ? -21.135 4.671 19.947 1.00 95.25 72 LYS A O 1
ATOM 586 N N . VAL A 1 73 ? -22.672 5.047 21.533 1.00 96.00 73 VAL A N 1
ATOM 587 C CA . VAL A 1 73 ? -22.568 6.514 21.467 1.00 96.00 73 VAL A CA 1
ATOM 588 C C . VAL A 1 73 ? -21.249 6.950 22.101 1.00 96.00 73 VAL A C 1
ATOM 590 O O . VAL A 1 73 ? -20.960 6.593 23.245 1.00 96.00 73 VAL A O 1
ATOM 593 N N . HIS A 1 74 ? -20.441 7.706 21.359 1.00 93.75 74 HIS A N 1
ATOM 594 C CA . HIS A 1 74 ? -19.171 8.242 21.855 1.00 93.75 74 HIS A CA 1
ATOM 595 C C . HIS A 1 74 ? -19.391 9.634 22.446 1.00 93.75 74 HIS A C 1
ATOM 597 O O . HIS A 1 74 ? -20.044 10.475 21.832 1.00 93.75 74 HIS A O 1
ATOM 603 N N . SER A 1 75 ? -18.826 9.892 23.627 1.00 90.38 75 SER A N 1
ATOM 604 C CA . SER A 1 75 ? -19.031 11.144 24.370 1.00 90.38 75 SER A CA 1
ATOM 605 C C . SER A 1 75 ? -18.549 12.387 23.618 1.00 90.38 75 SER A C 1
ATOM 607 O O . SER A 1 75 ? -19.192 13.425 23.705 1.00 90.38 75 SER A O 1
ATOM 609 N N . GLU A 1 76 ? -17.459 12.281 22.853 1.00 86.62 76 GLU A N 1
ATOM 610 C CA . GLU A 1 76 ? -16.885 13.403 22.095 1.00 86.62 76 GLU A CA 1
ATOM 611 C C . GLU A 1 76 ? -17.774 13.848 20.924 1.00 86.62 76 GLU A C 1
ATOM 613 O O . GLU A 1 76 ? -17.876 15.036 20.634 1.00 86.62 76 GLU A O 1
ATOM 618 N N . THR A 1 77 ? -18.431 12.903 20.243 1.00 88.44 77 THR A N 1
ATOM 619 C CA . THR A 1 77 ? -19.228 13.199 19.038 1.00 88.44 77 THR A CA 1
ATOM 620 C C . THR A 1 77 ? -20.732 13.217 19.292 1.00 88.44 77 THR A C 1
ATOM 622 O O . THR A 1 77 ? -21.483 13.657 18.425 1.00 88.44 77 THR A O 1
ATOM 625 N N . GLY A 1 78 ? -21.188 12.724 20.448 1.00 94.62 78 GLY A N 1
ATOM 626 C CA . GLY A 1 78 ? -22.606 12.617 20.797 1.00 94.62 78 GLY A CA 1
ATOM 627 C C . GLY A 1 78 ? -23.395 11.611 19.949 1.00 94.62 78 GLY A C 1
ATOM 628 O O . GLY A 1 78 ? -24.612 11.527 20.084 1.00 94.62 78 GLY A O 1
ATOM 629 N N . GLN A 1 79 ? -22.729 10.837 19.088 1.00 95.75 79 GLN A N 1
ATOM 630 C CA . GLN A 1 79 ? -23.345 9.858 18.191 1.00 95.75 79 GLN A CA 1
ATOM 631 C C . GLN A 1 79 ? -22.476 8.602 18.053 1.00 95.75 79 GLN A C 1
ATOM 633 O O . GLN A 1 79 ? -21.372 8.523 18.597 1.00 95.75 79 GLN A O 1
ATOM 638 N N . THR A 1 80 ? -22.987 7.586 17.358 1.00 96.00 80 THR A N 1
ATOM 639 C CA . THR A 1 80 ? -22.235 6.347 17.105 1.00 96.00 80 THR A CA 1
ATOM 640 C C . THR A 1 80 ? -21.284 6.522 15.910 1.00 96.00 80 THR A C 1
ATOM 642 O O . THR A 1 80 ? -21.656 7.205 14.946 1.00 96.00 80 THR A O 1
ATOM 645 N N . PRO A 1 81 ? -20.080 5.909 15.911 1.00 94.00 81 PRO A N 1
ATOM 646 C CA . PRO A 1 81 ? -19.178 5.952 14.757 1.00 94.00 81 PRO A CA 1
ATOM 647 C C . PRO A 1 81 ? -19.837 5.487 13.454 1.00 94.00 81 PRO A C 1
ATOM 649 O O . PRO A 1 81 ? -19.653 6.119 12.415 1.00 94.00 81 PRO A O 1
ATOM 652 N N . LEU A 1 82 ? -20.661 4.432 13.517 1.00 94.94 82 LEU A N 1
ATOM 653 C CA . LEU A 1 82 ? -21.390 3.909 12.363 1.00 94.94 82 LEU A CA 1
ATOM 654 C C . LEU A 1 82 ? -22.386 4.927 11.797 1.00 94.94 82 LEU A C 1
ATOM 656 O O . LEU A 1 82 ? -22.397 5.159 10.591 1.00 94.94 82 LEU A O 1
ATOM 660 N N . GLN A 1 83 ? -23.211 5.549 12.646 1.00 95.12 83 GLN A N 1
ATOM 661 C CA . GLN A 1 83 ? -24.167 6.564 12.186 1.00 95.12 83 GLN A CA 1
ATOM 662 C C . GLN A 1 83 ? -23.451 7.765 11.582 1.00 95.12 83 GLN A C 1
ATOM 664 O O . GLN A 1 83 ? -23.864 8.246 10.532 1.00 95.12 83 GLN A O 1
ATOM 669 N N . ARG A 1 84 ? -22.359 8.221 12.205 1.00 92.62 84 ARG A N 1
ATOM 670 C CA . ARG A 1 84 ? -21.557 9.318 11.662 1.00 92.62 84 ARG A CA 1
ATOM 671 C C . ARG A 1 84 ? -21.035 8.988 10.266 1.00 92.62 84 ARG A C 1
ATOM 673 O O . ARG A 1 84 ? -21.202 9.786 9.354 1.00 92.62 84 ARG A O 1
ATOM 680 N N . PHE A 1 85 ? -20.448 7.804 10.096 1.00 91.56 85 PHE A N 1
ATOM 681 C CA . PHE A 1 85 ? -19.917 7.357 8.810 1.00 91.56 85 PHE A CA 1
ATOM 682 C C . PHE A 1 85 ? -20.994 7.266 7.717 1.00 91.56 85 PHE A C 1
ATOM 684 O O . PHE A 1 85 ? -20.734 7.647 6.580 1.00 91.56 85 PHE A O 1
ATOM 691 N N . LEU A 1 86 ? -22.195 6.781 8.052 1.00 92.94 86 LEU A N 1
ATOM 692 C CA . LEU A 1 86 ? -23.295 6.626 7.091 1.00 92.94 86 LEU A CA 1
ATOM 693 C C . LEU A 1 86 ? -23.991 7.947 6.730 1.00 92.94 86 LEU A C 1
ATOM 695 O O . LEU A 1 86 ? -24.493 8.076 5.616 1.00 92.94 86 LEU A O 1
ATOM 699 N N . ASN A 1 87 ? -24.050 8.900 7.664 1.00 92.38 87 ASN A N 1
ATOM 700 C CA . ASN A 1 87 ? -24.769 10.163 7.479 1.00 92.38 87 ASN A CA 1
ATOM 701 C C . ASN A 1 87 ? -23.898 11.270 6.867 1.00 92.38 87 ASN A C 1
ATOM 703 O O . ASN A 1 87 ? -24.431 12.182 6.232 1.00 92.38 87 ASN A O 1
ATOM 707 N N . ASP A 1 88 ? -22.580 11.218 7.067 1.00 88.88 88 ASP A N 1
ATOM 708 C CA . ASP A 1 88 ? -21.662 12.215 6.521 1.00 88.88 88 ASP A CA 1
ATOM 709 C C . ASP A 1 88 ? -21.419 12.007 5.016 1.00 88.88 88 ASP A C 1
ATOM 711 O O . ASP A 1 88 ? -21.579 10.925 4.446 1.00 88.88 88 ASP A O 1
ATOM 715 N N . LYS A 1 89 ? -21.002 13.083 4.339 1.00 91.00 89 LYS A N 1
ATOM 716 C CA . LYS A 1 89 ? -20.699 13.056 2.906 1.00 91.00 89 LYS A CA 1
ATOM 717 C C . LYS A 1 89 ? -19.565 12.068 2.618 1.00 91.00 89 LYS A C 1
ATOM 719 O O . LYS A 1 89 ? -18.424 12.288 3.023 1.00 91.00 89 LYS A O 1
ATOM 724 N N . ASN A 1 90 ? -19.860 11.035 1.832 1.00 88.75 90 ASN A N 1
ATOM 725 C CA . ASN A 1 90 ? -18.850 10.093 1.370 1.00 88.75 90 ASN A CA 1
ATOM 726 C C . ASN A 1 90 ? -17.924 10.764 0.337 1.00 88.75 90 ASN A C 1
ATOM 728 O O . ASN A 1 90 ? -18.360 11.167 -0.742 1.00 88.75 90 ASN A O 1
ATOM 732 N N . VAL A 1 91 ? -16.646 10.890 0.693 1.00 87.38 91 VAL A N 1
ATOM 733 C CA . VAL A 1 91 ? -15.553 11.370 -0.176 1.00 87.38 91 VAL A CA 1
ATOM 734 C C . VAL A 1 91 ? -14.551 10.257 -0.507 1.00 87.38 91 VAL A C 1
ATOM 736 O O . VAL A 1 91 ? -13.457 10.523 -1.000 1.00 87.38 91 VAL A O 1
ATOM 739 N N . GLY A 1 92 ? -14.909 9.008 -0.207 1.00 85.75 92 GLY A N 1
ATOM 740 C CA . GLY A 1 92 ? -14.103 7.833 -0.488 1.00 85.75 92 GLY A CA 1
ATOM 741 C C . GLY A 1 92 ? -13.937 7.613 -1.988 1.00 85.75 92 GLY A C 1
ATOM 742 O O . GLY A 1 92 ? -14.866 7.800 -2.774 1.00 85.75 92 GLY A O 1
ATOM 743 N N . GLN A 1 93 ? -12.737 7.198 -2.379 1.00 85.81 93 GLN A N 1
ATOM 744 C CA . GLN A 1 93 ? -12.455 6.756 -3.738 1.00 85.81 93 GLN A CA 1
ATOM 745 C C . GLN A 1 93 ? -12.603 5.234 -3.830 1.00 85.81 93 GLN A C 1
ATOM 747 O O . GLN A 1 93 ? -12.313 4.534 -2.854 1.00 85.81 93 GLN A O 1
ATOM 752 N N . PRO A 1 94 ? -13.050 4.696 -4.978 1.00 90.50 94 PRO A N 1
ATOM 753 C CA . PRO A 1 94 ? -13.062 3.257 -5.186 1.00 90.50 94 PRO A CA 1
ATOM 754 C C . PRO A 1 94 ? -11.642 2.701 -5.056 1.00 90.50 94 PRO A C 1
ATOM 756 O O . PRO A 1 94 ? -10.680 3.293 -5.547 1.00 90.50 94 PRO A O 1
ATOM 759 N N . CYS A 1 95 ? -11.521 1.549 -4.397 1.00 91.88 95 CYS A N 1
ATOM 760 C CA . CYS A 1 95 ? -10.241 0.866 -4.274 1.00 91.88 95 CYS A CA 1
ATOM 761 C C . CYS A 1 95 ? -9.714 0.502 -5.676 1.00 91.88 95 CYS A C 1
ATOM 763 O O . CYS A 1 95 ? -10.461 -0.102 -6.456 1.00 91.88 95 CYS A O 1
ATOM 765 N N . PRO A 1 96 ? -8.456 0.842 -6.017 1.00 95.00 96 PRO A N 1
ATOM 766 C CA . PRO A 1 96 ? -7.845 0.383 -7.255 1.00 95.00 96 PRO A CA 1
ATOM 767 C C . PRO A 1 96 ? -7.793 -1.147 -7.312 1.00 95.00 96 PRO A C 1
ATOM 769 O O . PRO A 1 96 ? -7.778 -1.833 -6.290 1.00 95.00 96 PRO A O 1
ATOM 772 N N . SER A 1 97 ? -7.708 -1.698 -8.521 1.00 96.62 97 SER A N 1
ATOM 773 C CA . SER A 1 97 ? -7.503 -3.140 -8.687 1.00 96.62 97 SER A CA 1
ATOM 774 C C . SER A 1 97 ? -6.199 -3.602 -8.026 1.00 96.62 97 SER A C 1
ATOM 776 O O . SER A 1 97 ? -5.230 -2.845 -7.928 1.00 96.62 97 SER A O 1
ATOM 778 N N . THR A 1 98 ? -6.122 -4.880 -7.646 1.00 95.38 98 THR A N 1
ATOM 779 C CA . THR A 1 98 ? -4.903 -5.475 -7.069 1.00 95.38 98 THR A CA 1
ATOM 780 C C . THR A 1 98 ? -3.669 -5.233 -7.940 1.00 95.38 98 THR A C 1
ATOM 782 O O . THR A 1 98 ? -2.601 -4.936 -7.417 1.00 95.38 98 THR A O 1
ATOM 785 N N . GLN A 1 99 ? -3.815 -5.289 -9.267 1.00 93.56 99 GLN A N 1
ATOM 786 C CA . GLN A 1 99 ? -2.723 -5.033 -10.210 1.00 93.56 99 GLN A CA 1
ATOM 787 C C . GLN A 1 99 ? -2.252 -3.573 -10.159 1.00 93.56 99 GLN A C 1
ATOM 789 O O . GLN A 1 99 ? -1.051 -3.308 -10.171 1.00 93.56 99 GLN A O 1
ATOM 794 N N . GLN A 1 100 ? -3.184 -2.619 -10.061 1.00 94.69 100 GLN A N 1
ATOM 795 C CA . GLN A 1 100 ? -2.854 -1.201 -9.900 1.00 94.69 100 GLN A CA 1
ATOM 796 C C . GLN A 1 100 ? -2.185 -0.928 -8.553 1.00 94.69 100 GLN A C 1
ATOM 798 O O . GLN A 1 100 ? -1.227 -0.163 -8.514 1.00 94.69 100 GLN A O 1
ATOM 803 N N . LEU A 1 101 ? -2.638 -1.573 -7.472 1.00 95.44 101 LEU A N 1
ATOM 804 C CA . LEU A 1 101 ? -2.009 -1.460 -6.153 1.00 95.44 101 LEU A CA 1
ATOM 805 C C . LEU A 1 101 ? -0.582 -2.016 -6.170 1.00 95.44 101 LEU A C 1
ATOM 807 O O . LEU A 1 101 ? 0.349 -1.314 -5.786 1.00 95.44 101 LEU A O 1
ATOM 811 N N . GLN A 1 102 ? -0.387 -3.233 -6.682 1.00 94.62 102 GLN A N 1
ATOM 812 C CA . GLN A 1 102 ? 0.942 -3.841 -6.812 1.00 94.62 102 GLN A CA 1
ATOM 813 C C . GLN A 1 102 ? 1.892 -2.958 -7.619 1.00 94.62 102 GLN A C 1
ATOM 815 O O . GLN A 1 102 ? 3.047 -2.787 -7.243 1.00 94.62 102 GLN A O 1
ATOM 820 N N . LEU A 1 103 ? 1.400 -2.363 -8.708 1.00 95.19 103 LEU A N 1
ATOM 821 C CA . LEU A 1 103 ? 2.193 -1.449 -9.511 1.00 95.19 103 LEU A CA 1
ATOM 822 C C . LEU A 1 103 ? 2.475 -0.129 -8.785 1.00 95.19 103 LEU A C 1
ATOM 824 O O . LEU A 1 103 ? 3.574 0.408 -8.900 1.00 95.19 103 LEU A O 1
ATOM 828 N N . ALA A 1 104 ? 1.497 0.432 -8.073 1.00 95.75 104 ALA A N 1
ATOM 829 C CA . ALA A 1 104 ? 1.665 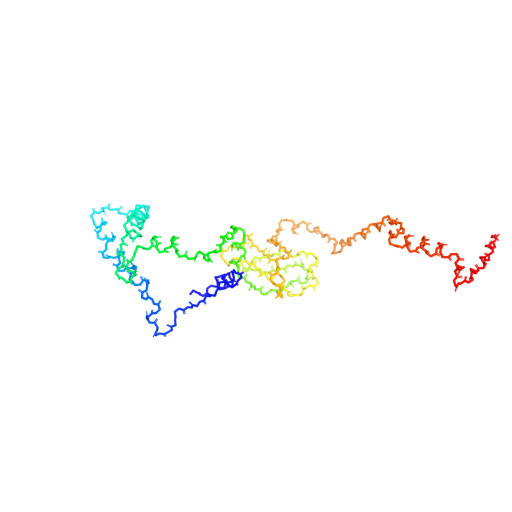1.683 -7.345 1.00 95.75 104 ALA A CA 1
ATOM 830 C C . ALA A 1 104 ? 2.765 1.552 -6.286 1.00 95.75 104 ALA A C 1
ATOM 832 O O . ALA A 1 104 ? 3.670 2.384 -6.266 1.00 95.75 104 ALA A O 1
ATOM 833 N N . PHE A 1 105 ? 2.747 0.477 -5.495 1.00 95.62 105 PHE A N 1
ATOM 834 C CA . PHE A 1 105 ? 3.690 0.204 -4.404 1.00 95.62 105 PHE A CA 1
ATOM 835 C C . PHE A 1 105 ? 5.000 -0.460 -4.868 1.00 95.62 105 PHE A C 1
ATOM 837 O O . PHE A 1 105 ? 5.514 -1.384 -4.245 1.00 95.62 105 PHE A O 1
ATOM 844 N N . THR A 1 106 ? 5.562 0.028 -5.972 1.00 96.62 106 THR A N 1
ATOM 845 C CA . THR A 1 106 ? 6.925 -0.303 -6.416 1.00 96.62 106 THR A CA 1
ATOM 846 C C . THR A 1 106 ? 7.881 0.826 -6.067 1.00 96.62 106 THR A C 1
ATOM 848 O O . THR A 1 106 ? 7.509 1.990 -6.192 1.00 96.62 106 THR A O 1
ATOM 851 N N . LEU A 1 107 ? 9.136 0.531 -5.765 1.00 95.94 107 LEU A N 1
ATOM 852 C CA . LEU A 1 107 ? 10.177 1.549 -5.788 1.00 95.94 107 LEU A CA 1
ATOM 853 C C . LEU A 1 107 ? 10.549 1.835 -7.243 1.00 95.94 107 LEU A C 1
ATOM 855 O O . LEU A 1 107 ? 10.455 0.957 -8.100 1.00 95.94 107 LEU A O 1
ATOM 859 N N . GLU A 1 108 ? 10.970 3.057 -7.520 1.00 96.19 108 GLU A N 1
ATOM 860 C CA . GLU A 1 108 ? 11.570 3.462 -8.781 1.00 96.19 108 GLU A CA 1
ATOM 861 C C . GLU A 1 108 ? 13.055 3.732 -8.582 1.00 96.19 108 GLU A C 1
ATOM 863 O O . GLU A 1 108 ? 13.450 4.473 -7.681 1.00 96.19 108 GLU A O 1
ATOM 868 N N . GLU A 1 109 ? 13.876 3.134 -9.437 1.00 95.44 109 GLU A N 1
ATOM 869 C CA . GLU A 1 109 ? 15.319 3.287 -9.390 1.00 95.44 109 GLU A CA 1
ATOM 870 C C . GLU A 1 109 ? 15.906 3.417 -10.792 1.00 95.44 109 GLU A C 1
ATOM 872 O O . GLU A 1 109 ? 15.460 2.776 -11.746 1.00 95.44 109 GLU A O 1
ATOM 877 N N . ARG A 1 110 ? 16.946 4.245 -10.922 1.00 96.31 110 ARG A N 1
ATOM 878 C CA . ARG A 1 110 ? 17.689 4.372 -12.174 1.00 96.31 110 ARG A CA 1
ATOM 879 C C . ARG A 1 110 ? 18.819 3.355 -12.252 1.00 96.31 110 ARG A C 1
ATOM 881 O O . ARG A 1 110 ? 19.586 3.154 -11.304 1.00 96.31 110 ARG A O 1
ATOM 888 N N . ARG A 1 111 ? 18.931 2.705 -13.408 1.00 96.12 111 ARG A N 1
ATOM 889 C CA . ARG A 1 111 ? 19.950 1.693 -13.688 1.00 96.12 111 ARG A CA 1
ATOM 890 C C . ARG A 1 111 ? 20.598 1.912 -15.035 1.00 96.12 111 ARG A C 1
ATOM 892 O O . ARG A 1 111 ? 19.939 2.228 -16.020 1.00 96.12 111 ARG A O 1
ATOM 899 N N . LEU A 1 112 ? 21.906 1.688 -15.074 1.00 95.44 112 LEU A N 1
ATOM 900 C CA . LEU A 1 112 ? 22.657 1.698 -16.318 1.00 95.44 112 LEU A CA 1
ATOM 901 C C . LEU A 1 112 ? 22.468 0.371 -17.048 1.00 95.44 112 LEU A C 1
ATOM 903 O O . LEU A 1 112 ? 22.675 -0.703 -16.477 1.00 95.44 112 LEU A O 1
ATOM 907 N N . GLN A 1 113 ? 22.113 0.462 -18.325 1.00 93.94 113 GLN A N 1
ATOM 908 C CA . GLN A 1 113 ? 22.085 -0.680 -19.220 1.00 93.94 113 GLN A CA 1
ATOM 909 C C . GLN A 1 113 ? 23.508 -1.004 -19.688 1.00 93.94 113 GLN A C 1
ATOM 911 O O . GLN A 1 113 ? 24.281 -0.135 -20.097 1.00 93.94 113 GLN A O 1
ATOM 916 N N . ARG A 1 114 ? 23.854 -2.286 -19.700 1.00 89.69 114 ARG A N 1
ATOM 917 C CA . ARG A 1 114 ? 25.083 -2.794 -20.301 1.00 89.69 114 ARG A CA 1
ATOM 918 C C . ARG A 1 114 ? 24.951 -2.787 -21.828 1.00 89.69 114 ARG A C 1
ATOM 920 O O . ARG A 1 114 ? 24.179 -3.547 -22.403 1.00 89.69 114 ARG A O 1
ATOM 927 N N . HIS A 1 115 ? 25.757 -1.966 -22.501 1.00 80.56 115 HIS A N 1
ATOM 928 C CA . HIS A 1 115 ? 25.726 -1.823 -23.965 1.00 80.56 115 HIS A CA 1
ATOM 929 C C . HIS A 1 115 ? 26.083 -3.102 -24.742 1.00 80.56 115 HIS A C 1
ATOM 931 O O . HIS A 1 115 ? 25.661 -3.268 -25.887 1.00 80.56 115 HIS A O 1
ATOM 937 N N . SER A 1 116 ? 26.875 -4.006 -24.156 1.00 80.94 116 SER A N 1
ATOM 938 C CA . SER A 1 116 ? 27.336 -5.206 -24.860 1.00 80.94 116 SER A CA 1
ATOM 939 C C . SER A 1 116 ? 26.210 -6.209 -25.116 1.00 80.94 116 SER A C 1
ATOM 941 O O . SER A 1 116 ? 26.109 -6.727 -26.225 1.00 80.94 116 SER A O 1
ATOM 943 N N . ASP A 1 117 ? 25.367 -6.465 -24.113 1.00 81.06 117 ASP A N 1
ATOM 944 C CA . ASP A 1 117 ? 24.348 -7.522 -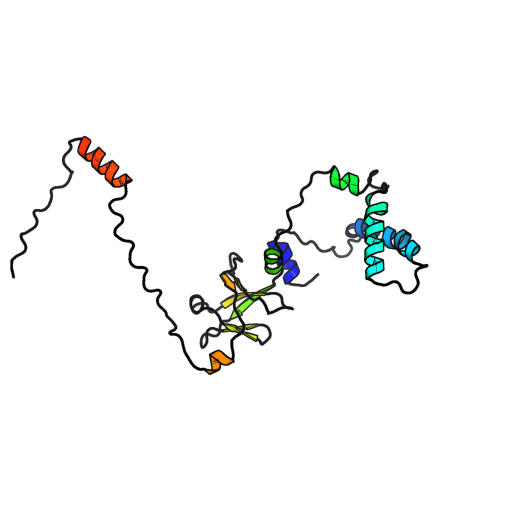24.129 1.00 81.06 117 ASP A CA 1
ATOM 945 C C . ASP A 1 117 ? 22.917 -7.014 -23.879 1.00 81.06 117 ASP A C 1
ATOM 947 O O . ASP A 1 117 ? 21.995 -7.819 -23.909 1.00 81.06 117 ASP A O 1
ATOM 951 N N . GLY A 1 118 ? 22.707 -5.703 -23.691 1.00 87.38 118 GLY A N 1
ATOM 952 C CA . GLY A 1 118 ? 21.367 -5.129 -23.527 1.00 87.38 118 GLY A CA 1
ATOM 953 C C . GLY A 1 118 ? 20.700 -5.559 -22.222 1.00 87.38 118 GLY A C 1
ATOM 954 O O . GLY A 1 118 ? 19.514 -5.867 -22.200 1.00 87.38 118 GLY A O 1
ATOM 955 N N . THR A 1 119 ? 21.470 -5.636 -21.137 1.00 92.56 119 THR A N 1
ATOM 956 C CA . THR A 1 119 ? 20.973 -6.102 -19.837 1.00 92.56 119 THR A CA 1
ATOM 957 C C . THR A 1 119 ? 21.159 -5.062 -18.744 1.00 92.56 119 THR A C 1
ATOM 959 O O . THR A 1 119 ? 21.986 -4.158 -18.861 1.00 92.56 119 THR A O 1
ATOM 962 N N . LEU A 1 120 ? 20.409 -5.196 -17.654 1.00 95.06 120 LEU A N 1
ATOM 963 C CA . LEU A 1 120 ? 20.621 -4.436 -16.420 1.00 95.06 120 LEU A CA 1
ATOM 964 C C . LEU A 1 120 ? 20.645 -5.381 -15.217 1.00 95.06 120 LEU A C 1
ATOM 966 O O . LEU A 1 120 ? 20.096 -6.479 -15.286 1.00 95.06 120 LEU A O 1
ATOM 970 N N . SER A 1 121 ? 21.276 -4.969 -14.119 1.00 94.62 121 SER A N 1
ATOM 971 C CA . SER A 1 121 ? 21.329 -5.764 -12.885 1.00 94.62 121 SER A CA 1
ATOM 972 C C . SER A 1 121 ? 20.521 -5.112 -11.765 1.00 94.62 121 SER A C 1
ATOM 974 O O . SER A 1 121 ? 20.698 -3.926 -11.486 1.00 94.62 121 SER A O 1
ATOM 976 N N . LEU A 1 122 ? 19.695 -5.905 -11.082 1.00 94.44 122 LEU A N 1
ATOM 977 C CA . LEU A 1 122 ? 18.963 -5.541 -9.863 1.00 94.44 122 LEU A CA 1
ATOM 978 C C . LEU A 1 122 ? 19.225 -6.612 -8.813 1.00 94.44 122 LEU A C 1
ATOM 980 O O . LEU A 1 122 ? 19.016 -7.786 -9.097 1.00 94.44 122 LEU A O 1
ATOM 984 N N . GLN A 1 123 ? 19.710 -6.226 -7.630 1.00 89.75 123 GLN A N 1
ATOM 985 C CA . GLN A 1 123 ? 20.017 -7.153 -6.526 1.00 89.75 123 GLN A CA 1
ATOM 986 C C . GLN A 1 123 ? 20.740 -8.442 -6.988 1.00 89.75 123 GLN A C 1
ATOM 988 O O . GLN A 1 123 ? 20.337 -9.557 -6.678 1.00 89.75 123 GLN A O 1
ATOM 993 N N . ALA A 1 124 ? 21.799 -8.281 -7.791 1.00 90.25 124 ALA A N 1
ATOM 994 C CA . ALA A 1 124 ? 22.591 -9.366 -8.393 1.00 90.25 124 ALA A CA 1
ATOM 995 C C . ALA A 1 124 ? 21.872 -10.278 -9.418 1.00 90.25 124 ALA A C 1
ATOM 997 O O . ALA A 1 124 ? 22.493 -11.198 -9.953 1.00 90.25 124 ALA A O 1
ATOM 998 N N . ILE A 1 125 ? 20.620 -9.994 -9.778 1.00 92.81 125 ILE A N 1
ATOM 999 C CA . ILE A 1 125 ? 19.890 -10.661 -10.861 1.00 92.81 125 ILE A CA 1
ATOM 1000 C C . ILE A 1 125 ? 19.990 -9.812 -12.129 1.00 92.81 125 ILE A C 1
ATOM 1002 O O . ILE A 1 125 ? 19.774 -8.600 -12.107 1.00 92.81 125 ILE A O 1
ATOM 1006 N N . ARG A 1 126 ? 20.333 -10.452 -13.251 1.00 93.69 126 ARG A N 1
ATOM 1007 C CA . ARG A 1 126 ? 20.412 -9.798 -14.561 1.00 93.69 126 ARG A CA 1
ATOM 1008 C C . ARG A 1 126 ? 19.060 -9.882 -15.257 1.00 93.69 126 ARG A C 1
ATOM 1010 O O . ARG A 1 126 ? 18.505 -10.969 -15.337 1.00 93.69 126 ARG A O 1
ATOM 1017 N N . PHE A 1 127 ? 18.576 -8.764 -15.780 1.00 95.31 127 PHE A N 1
ATOM 1018 C CA . PHE A 1 127 ? 17.334 -8.649 -16.536 1.00 95.31 127 PHE A CA 1
ATOM 1019 C C . PHE A 1 127 ? 17.621 -8.285 -17.989 1.00 95.31 127 PHE A C 1
ATOM 1021 O O . PHE A 1 127 ? 18.533 -7.502 -18.271 1.00 95.31 127 PHE A O 1
ATOM 1028 N N . GLU A 1 128 ? 16.832 -8.844 -18.900 1.00 93.12 128 GLU A N 1
ATOM 1029 C CA . GLU A 1 128 ? 16.906 -8.543 -20.329 1.00 93.12 128 GLU A CA 1
ATOM 1030 C C . GLU A 1 128 ? 16.095 -7.292 -20.665 1.00 93.12 128 GLU A C 1
ATOM 1032 O O . GLU A 1 128 ? 14.923 -7.171 -20.296 1.00 93.12 128 GLU A O 1
ATOM 1037 N N . VAL A 1 129 ? 16.719 -6.360 -21.388 1.00 93.88 129 VAL A N 1
ATOM 1038 C CA . VAL A 1 129 ? 16.065 -5.148 -21.877 1.00 93.88 129 VAL A CA 1
ATOM 1039 C C . VAL A 1 129 ? 1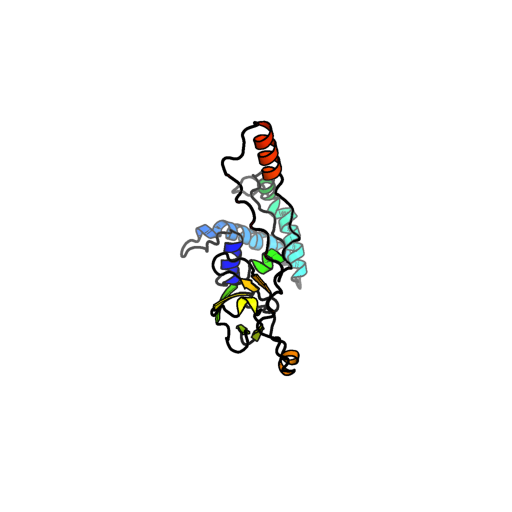5.679 -5.345 -23.345 1.00 93.88 129 VAL A C 1
ATOM 1041 O O . VAL A 1 129 ? 16.532 -5.712 -24.157 1.00 93.88 129 VAL A O 1
ATOM 1044 N N . PRO A 1 130 ? 14.416 -5.077 -23.731 1.00 91.81 130 PRO A N 1
ATOM 1045 C CA . PRO A 1 130 ? 14.007 -5.145 -25.128 1.00 91.81 130 PRO A CA 1
ATOM 1046 C C . PRO A 1 130 ? 14.872 -4.254 -26.027 1.00 91.81 130 PRO A C 1
ATOM 1048 O O . PRO A 1 130 ? 15.119 -3.091 -25.704 1.00 91.81 130 PRO A O 1
ATOM 1051 N N . SER A 1 131 ? 15.266 -4.767 -27.197 1.00 88.62 131 SER A N 1
ATOM 1052 C CA . SER A 1 131 ? 16.182 -4.096 -28.139 1.00 88.62 131 SER A CA 1
ATOM 1053 C C . SER A 1 131 ? 15.751 -2.678 -28.522 1.00 88.62 131 SER A C 1
ATOM 1055 O O . SER A 1 131 ? 16.604 -1.808 -28.694 1.00 88.62 131 SER A O 1
ATOM 1057 N N . ARG A 1 132 ? 14.437 -2.411 -28.570 1.00 90.25 132 ARG A N 1
ATOM 1058 C CA . ARG A 1 132 ? 13.870 -1.076 -28.830 1.00 90.25 132 ARG A CA 1
ATOM 1059 C C . ARG A 1 132 ? 14.346 -0.004 -27.842 1.00 90.25 132 ARG A C 1
ATOM 1061 O O . ARG A 1 132 ? 14.385 1.163 -28.205 1.00 90.25 132 ARG A O 1
ATOM 1068 N N . TYR A 1 133 ? 14.746 -0.391 -26.630 1.00 91.75 133 TYR A N 1
ATOM 1069 C CA . TYR A 1 133 ? 15.312 0.497 -25.609 1.00 91.75 133 TYR A CA 1
ATOM 1070 C C . TYR A 1 133 ? 16.841 0.440 -25.539 1.00 91.75 133 TYR A C 1
ATOM 1072 O O . TYR A 1 133 ? 17.437 1.164 -24.752 1.00 91.75 133 TYR A O 1
ATOM 1080 N N . GLY A 1 134 ? 17.495 -0.363 -26.383 1.00 87.81 134 GLY A N 1
ATOM 1081 C CA . GLY A 1 134 ? 18.939 -0.595 -26.331 1.00 87.81 134 GLY A CA 1
ATOM 1082 C C . GLY A 1 134 ? 19.795 0.661 -26.536 1.00 87.81 134 GLY A C 1
ATOM 1083 O O . GLY A 1 134 ? 20.944 0.694 -26.097 1.00 87.81 134 GLY A O 1
ATOM 1084 N N . HIS A 1 135 ? 19.234 1.696 -27.168 1.00 89.00 135 HIS A N 1
ATOM 1085 C CA . HIS A 1 135 ? 19.866 3.003 -27.359 1.00 89.00 135 HIS A CA 1
ATOM 1086 C C . HIS A 1 135 ? 19.890 3.860 -26.079 1.00 89.00 135 HIS A C 1
ATOM 1088 O O . HIS A 1 135 ? 20.639 4.834 -26.010 1.00 89.00 135 HIS A O 1
ATOM 1094 N N . LEU A 1 136 ? 19.099 3.508 -25.061 1.00 91.44 136 LEU A N 1
ATOM 1095 C CA . LEU A 1 136 ? 19.073 4.192 -23.775 1.00 91.44 136 LEU A CA 1
ATOM 1096 C C . LEU A 1 136 ? 20.193 3.657 -22.878 1.00 91.44 136 LEU A C 1
ATOM 1098 O O . LEU A 1 136 ? 20.305 2.459 -22.624 1.00 91.44 136 LEU A O 1
ATOM 1102 N N . LYS A 1 137 ? 21.035 4.567 -22.385 1.00 92.44 137 LYS A N 1
ATOM 1103 C CA . LYS A 1 137 ? 22.125 4.231 -21.457 1.00 92.44 137 LYS A CA 1
ATOM 1104 C C . LYS A 1 137 ? 21.624 4.036 -20.025 1.00 92.44 137 LYS A C 1
ATOM 1106 O O . LYS A 1 137 ? 22.138 3.185 -19.304 1.00 92.44 137 LYS A O 1
ATOM 1111 N N . GLU A 1 138 ? 20.645 4.834 -19.621 1.00 95.69 138 GLU A N 1
ATOM 1112 C CA . GLU A 1 138 ? 20.035 4.818 -18.295 1.00 95.69 138 GLU A CA 1
ATOM 1113 C C . GLU A 1 138 ? 18.542 4.519 -18.438 1.00 95.69 138 GLU A C 1
ATOM 1115 O O . GLU A 1 138 ? 17.870 5.072 -19.309 1.00 95.69 138 GLU A O 1
ATOM 1120 N N . LEU A 1 139 ? 18.041 3.623 -17.596 1.00 96.50 139 LEU A N 1
ATOM 1121 C CA . LEU A 1 139 ? 16.666 3.147 -17.591 1.00 96.50 139 LEU A CA 1
ATOM 1122 C C . LEU A 1 139 ? 16.071 3.375 -16.203 1.00 96.50 139 LEU A C 1
ATOM 1124 O O . LEU A 1 139 ? 16.723 3.080 -15.199 1.00 96.50 139 LEU A O 1
ATOM 1128 N N . ALA A 1 140 ? 14.835 3.868 -16.145 1.00 97.44 140 ALA A N 1
ATOM 1129 C CA . ALA A 1 140 ? 14.056 3.864 -14.914 1.00 97.44 140 ALA A CA 1
ATOM 1130 C C . ALA A 1 140 ? 13.350 2.514 -14.781 1.00 97.44 140 ALA A C 1
ATOM 1132 O O . ALA A 1 140 ? 12.668 2.052 -15.701 1.00 97.44 140 ALA A O 1
ATOM 1133 N N . VAL A 1 141 ? 13.553 1.872 -13.638 1.00 97.31 141 VAL A N 1
ATOM 1134 C CA . VAL A 1 141 ? 13.052 0.535 -13.351 1.00 97.31 141 VAL A CA 1
ATOM 1135 C C . VAL A 1 141 ? 12.165 0.591 -12.121 1.00 97.31 141 VAL A C 1
ATOM 1137 O O . VAL A 1 141 ? 12.512 1.233 -11.134 1.00 97.31 141 VAL A O 1
ATOM 1140 N N . ARG A 1 142 ? 11.027 -0.098 -12.181 1.00 97.38 142 ARG A N 1
ATOM 1141 C CA . ARG A 1 142 ? 10.050 -0.181 -11.099 1.00 97.38 142 ARG A CA 1
ATOM 1142 C C . ARG A 1 142 ? 9.839 -1.618 -10.653 1.00 97.38 142 ARG A C 1
ATOM 1144 O O . ARG A 1 142 ? 9.557 -2.478 -11.487 1.00 97.38 142 ARG A O 1
ATOM 1151 N N . TYR A 1 143 ? 9.983 -1.875 -9.358 1.00 96.62 143 TYR A N 1
ATOM 1152 C CA . TYR A 1 143 ? 9.827 -3.204 -8.757 1.00 96.62 143 TYR A CA 1
ATOM 1153 C C . TYR A 1 143 ? 9.585 -3.115 -7.243 1.00 96.62 143 TYR A C 1
ATOM 1155 O O . TYR A 1 143 ? 9.759 -2.053 -6.651 1.00 96.62 143 TYR A O 1
ATOM 1163 N N . ALA A 1 144 ? 9.179 -4.212 -6.607 1.00 95.50 144 ALA A N 1
ATOM 1164 C CA . ALA A 1 144 ? 9.136 -4.316 -5.148 1.00 95.50 144 ALA A CA 1
ATOM 1165 C C . ALA A 1 144 ? 10.465 -4.896 -4.646 1.00 95.50 144 ALA A C 1
ATOM 1167 O O . ALA A 1 144 ? 10.890 -5.944 -5.132 1.00 95.50 144 ALA A O 1
ATOM 1168 N N . SER A 1 145 ? 11.148 -4.252 -3.693 1.00 93.44 145 SER A N 1
ATOM 1169 C CA . SER A 1 145 ? 12.489 -4.700 -3.273 1.00 93.44 145 SER A CA 1
ATOM 1170 C C . SER A 1 145 ? 12.516 -6.110 -2.679 1.00 93.44 145 SER A C 1
ATOM 1172 O O . SER A 1 145 ? 13.548 -6.773 -2.758 1.00 93.44 145 SER A O 1
ATOM 1174 N N . TRP A 1 146 ? 11.399 -6.572 -2.120 1.00 91.88 146 TRP A N 1
ATOM 1175 C CA . TRP A 1 146 ? 11.232 -7.915 -1.560 1.00 91.88 146 TRP A CA 1
ATOM 1176 C C . TRP A 1 146 ? 10.737 -8.956 -2.576 1.00 91.88 146 TRP A C 1
ATOM 1178 O O . TRP A 1 146 ? 10.754 -10.145 -2.269 1.00 91.88 146 TRP A O 1
ATOM 1188 N N . ASP A 1 147 ? 10.287 -8.538 -3.764 1.00 91.81 147 ASP A N 1
ATOM 1189 C CA . ASP A 1 147 ? 9.792 -9.436 -4.809 1.00 91.81 147 ASP A CA 1
ATOM 1190 C C . ASP A 1 147 ? 10.198 -8.962 -6.214 1.00 91.81 147 ASP A C 1
ATOM 1192 O O . ASP A 1 147 ? 9.566 -8.105 -6.837 1.00 91.81 147 ASP A O 1
ATOM 1196 N N . LEU A 1 148 ? 11.250 -9.591 -6.743 1.00 92.81 148 LEU A N 1
ATOM 1197 C CA . LEU A 1 148 ? 11.760 -9.366 -8.097 1.00 92.81 148 LEU A CA 1
ATOM 1198 C C . LEU A 1 148 ? 11.082 -10.238 -9.163 1.00 92.81 148 LEU A C 1
ATOM 1200 O O . LEU A 1 148 ? 11.532 -10.252 -10.311 1.00 92.81 148 LEU A O 1
ATOM 1204 N N . SER A 1 149 ? 9.998 -10.948 -8.826 1.00 91.62 149 SER A N 1
ATOM 1205 C CA . SER A 1 149 ? 9.195 -11.678 -9.814 1.00 91.62 149 SER A CA 1
ATOM 1206 C C . SER A 1 149 ? 8.676 -10.746 -10.909 1.00 91.62 149 SER A C 1
ATOM 1208 O O . SER A 1 149 ? 8.513 -11.150 -12.065 1.00 91.62 149 SER A O 1
ATOM 1210 N N . THR A 1 150 ? 8.436 -9.482 -10.555 1.00 94.12 150 THR A N 1
ATOM 1211 C CA . THR A 1 150 ? 7.790 -8.500 -11.410 1.00 94.12 150 THR A CA 1
ATOM 1212 C C . THR A 1 150 ? 8.593 -7.205 -11.429 1.00 94.12 150 THR A C 1
ATOM 1214 O O . THR A 1 150 ? 8.638 -6.459 -10.455 1.00 94.12 150 THR A O 1
ATOM 1217 N N . VAL A 1 151 ? 9.214 -6.934 -12.577 1.00 97.12 151 VAL A N 1
ATOM 1218 C CA . VAL A 1 151 ? 10.053 -5.756 -12.803 1.00 97.12 151 VAL A CA 1
ATOM 1219 C C . VAL A 1 151 ? 9.603 -5.061 -14.079 1.00 97.12 151 VAL A C 1
ATOM 1221 O O . VAL A 1 151 ? 9.410 -5.702 -15.113 1.00 97.12 151 VAL A O 1
ATOM 1224 N N . TYR A 1 152 ? 9.448 -3.744 -14.022 1.00 97.56 152 TYR A N 1
ATOM 1225 C CA . TYR A 1 152 ? 8.972 -2.927 -15.130 1.00 97.56 152 TYR A CA 1
ATOM 1226 C C . TYR A 1 152 ? 9.998 -1.880 -15.537 1.00 97.56 152 TYR A C 1
ATOM 1228 O O . TYR A 1 152 ? 10.671 -1.301 -14.691 1.00 97.56 152 TYR A O 1
ATOM 1236 N N . LEU A 1 153 ? 10.060 -1.579 -16.830 1.00 97.38 153 LEU A N 1
ATOM 1237 C CA . LEU A 1 153 ? 10.628 -0.328 -17.317 1.00 97.38 153 LEU A CA 1
ATOM 1238 C C . LEU A 1 153 ? 9.565 0.761 -17.253 1.00 97.38 153 LEU A C 1
ATOM 1240 O O . LEU A 1 153 ? 8.411 0.529 -17.626 1.00 97.38 153 LEU A O 1
ATOM 1244 N N . ALA A 1 154 ? 9.971 1.945 -16.819 1.00 97.38 154 ALA A N 1
ATOM 1245 C CA . ALA A 1 154 ? 9.117 3.115 -16.729 1.00 97.38 154 ALA A CA 1
ATOM 1246 C C . ALA A 1 154 ? 9.736 4.304 -17.468 1.00 97.38 154 ALA A C 1
ATOM 1248 O O . ALA A 1 154 ? 10.952 4.388 -17.643 1.00 97.38 154 ALA A O 1
ATOM 1249 N N . ASP A 1 155 ? 8.890 5.227 -17.906 1.00 95.06 155 ASP A N 1
ATOM 1250 C CA . ASP A 1 155 ? 9.333 6.536 -18.366 1.00 95.06 155 ASP A CA 1
ATOM 1251 C C . ASP A 1 155 ? 9.698 7.403 -17.144 1.00 95.06 155 ASP A C 1
ATOM 1253 O O . ASP A 1 155 ? 8.823 7.666 -16.318 1.00 95.06 155 ASP A O 1
ATOM 1257 N N . PRO A 1 156 ? 10.950 7.887 -17.020 1.00 92.38 156 PRO A N 1
ATOM 1258 C CA . PRO A 1 156 ? 11.387 8.689 -15.876 1.00 92.38 156 PRO A CA 1
ATOM 1259 C C . PRO A 1 156 ? 10.685 10.047 -15.750 1.00 92.38 156 PRO A C 1
ATOM 1261 O O . PRO A 1 156 ? 10.821 10.699 -14.717 1.00 92.38 156 PRO A O 1
ATOM 1264 N N . LYS A 1 157 ? 10.006 10.533 -16.799 1.00 91.25 157 LYS A N 1
ATOM 1265 C CA . LYS A 1 157 ? 9.303 11.824 -16.769 1.00 91.25 157 LYS A CA 1
ATOM 1266 C C . LYS A 1 157 ? 7.840 11.671 -16.384 1.00 91.25 157 LYS A C 1
ATOM 1268 O O . LYS A 1 157 ? 7.340 12.442 -15.574 1.00 91.25 157 LYS A O 1
ATOM 1273 N N . THR A 1 158 ? 7.153 10.714 -17.000 1.00 92.31 158 THR A N 1
ATOM 1274 C CA . THR A 1 158 ? 5.706 10.525 -16.812 1.00 92.31 158 THR A CA 1
ATOM 1275 C C . THR A 1 158 ? 5.370 9.456 -15.775 1.00 92.31 158 THR A C 1
ATOM 1277 O O . THR A 1 158 ? 4.233 9.388 -15.316 1.00 92.31 158 THR A O 1
ATOM 1280 N N . GLY A 1 159 ? 6.325 8.594 -15.416 1.00 90.12 159 GLY A N 1
ATOM 1281 C CA . GLY A 1 159 ? 6.097 7.419 -14.574 1.00 90.12 159 GLY A CA 1
ATOM 1282 C C . GLY A 1 159 ? 5.310 6.303 -15.272 1.00 90.12 159 GLY A C 1
ATOM 1283 O O . GLY A 1 159 ? 4.984 5.296 -14.633 1.00 90.12 159 GLY A O 1
ATOM 1284 N N . ALA A 1 160 ? 4.995 6.463 -16.565 1.00 94.19 160 ALA A N 1
ATOM 1285 C CA . ALA A 1 160 ? 4.236 5.496 -17.345 1.00 94.19 160 ALA A CA 1
ATOM 1286 C C . ALA A 1 160 ? 5.017 4.189 -17.508 1.00 94.19 160 ALA A C 1
ATOM 1288 O O . ALA A 1 160 ? 6.221 4.192 -17.765 1.00 94.19 160 ALA A O 1
ATOM 1289 N N . ILE A 1 161 ? 4.322 3.060 -17.384 1.00 96.88 161 ILE A N 1
ATOM 1290 C CA . ILE A 1 161 ? 4.934 1.745 -17.569 1.00 96.88 161 ILE A CA 1
ATOM 1291 C C . ILE A 1 161 ? 5.099 1.453 -19.052 1.00 96.88 161 ILE A C 1
ATOM 1293 O O . ILE A 1 161 ? 4.135 1.445 -19.812 1.00 96.88 161 ILE A O 1
ATOM 1297 N N . LEU A 1 162 ? 6.340 1.182 -19.440 1.00 96.06 162 LEU A N 1
ATOM 1298 C CA . LEU A 1 162 ? 6.731 0.907 -20.814 1.00 96.06 162 LEU A CA 1
ATOM 1299 C C . LEU A 1 162 ? 6.555 -0.575 -21.160 1.00 96.06 162 LEU A C 1
ATOM 1301 O O . LEU A 1 162 ? 5.976 -0.918 -22.191 1.00 96.06 162 LEU A O 1
ATOM 1305 N N . CYS A 1 163 ? 7.086 -1.460 -20.314 1.00 96.00 163 CYS A N 1
ATOM 1306 C CA . CYS A 1 163 ? 6.914 -2.910 -20.410 1.00 96.00 163 CYS A CA 1
ATOM 1307 C C . CYS A 1 163 ? 7.454 -3.624 -19.167 1.00 96.00 163 CYS A C 1
ATOM 1309 O O . CYS A 1 163 ? 8.273 -3.076 -18.429 1.00 96.00 163 CYS A O 1
ATOM 1311 N N . ARG A 1 164 ? 7.057 -4.885 -18.979 1.00 96.25 164 ARG A N 1
ATOM 1312 C CA . ARG A 1 164 ? 7.710 -5.806 -18.041 1.00 96.25 164 ARG A CA 1
ATOM 1313 C C . ARG A 1 164 ? 9.028 -6.319 -18.627 1.00 96.25 164 ARG A C 1
ATOM 1315 O O . ARG A 1 164 ? 9.097 -6.589 -19.825 1.00 96.25 164 ARG A O 1
ATOM 1322 N N . ILE A 1 165 ? 10.037 -6.475 -17.779 1.00 95.88 165 ILE A N 1
ATOM 1323 C CA . ILE A 1 165 ? 11.308 -7.132 -18.096 1.00 95.88 165 ILE A CA 1
ATOM 1324 C C . ILE A 1 165 ? 11.475 -8.382 -17.240 1.00 95.88 165 ILE A C 1
ATOM 1326 O O . ILE A 1 165 ? 10.910 -8.489 -16.151 1.00 95.88 165 ILE A O 1
ATOM 1330 N N . TYR A 1 166 ? 12.237 -9.341 -17.756 1.00 94.88 166 TYR A N 1
ATOM 1331 C CA . TYR A 1 166 ? 12.387 -10.661 -17.154 1.00 94.88 166 TYR A CA 1
ATOM 1332 C C . TYR A 1 166 ? 13.851 -10.938 -16.819 1.00 94.88 166 TYR A C 1
ATOM 1334 O O . TYR A 1 166 ? 14.739 -10.406 -17.499 1.00 94.88 166 TYR A O 1
ATOM 1342 N N . PRO A 1 167 ? 14.120 -11.759 -15.789 1.00 94.19 167 PRO A N 1
ATOM 1343 C CA . PRO A 1 167 ? 15.458 -12.265 -15.544 1.00 94.19 167 PRO A CA 1
ATOM 1344 C C . PRO A 1 167 ? 16.007 -12.953 -16.795 1.00 94.19 167 PRO A C 1
ATOM 1346 O O . PRO A 1 167 ? 15.273 -13.630 -17.513 1.00 94.19 167 PRO A O 1
ATOM 1349 N N . GLN A 1 168 ? 17.302 -12.786 -17.039 1.00 90.00 168 GLN A N 1
ATOM 1350 C CA . GLN A 1 168 ? 17.993 -13.407 -18.157 1.00 90.00 168 GLN A CA 1
ATOM 1351 C C . GLN A 1 168 ? 17.866 -14.928 -18.077 1.00 90.00 168 GLN A C 1
ATOM 1353 O O . GLN A 1 168 ? 18.257 -15.550 -17.082 1.00 90.00 168 GLN A O 1
ATOM 1358 N N . ASP A 1 169 ? 17.384 -15.527 -19.162 1.00 84.50 169 ASP A N 1
ATOM 1359 C CA . ASP A 1 169 ? 17.321 -16.974 -19.294 1.00 84.50 169 ASP A CA 1
ATOM 1360 C C . ASP A 1 169 ? 18.723 -17.505 -19.612 1.00 84.50 169 ASP A C 1
ATOM 1362 O O . ASP A 1 169 ? 19.193 -17.468 -20.751 1.00 84.50 169 ASP A O 1
ATOM 1366 N N . LYS A 1 170 ? 19.416 -17.998 -18.580 1.00 82.94 170 LYS A N 1
ATOM 1367 C CA . LYS A 1 170 ? 20.784 -18.523 -18.705 1.00 82.94 170 LYS A CA 1
ATOM 1368 C C . LYS A 1 170 ? 20.878 -19.683 -19.699 1.00 82.94 170 LYS A C 1
ATOM 1370 O O . LYS A 1 170 ? 21.921 -19.837 -20.327 1.00 82.94 170 LYS A O 1
ATOM 1375 N N . THR A 1 171 ? 19.817 -20.481 -19.843 1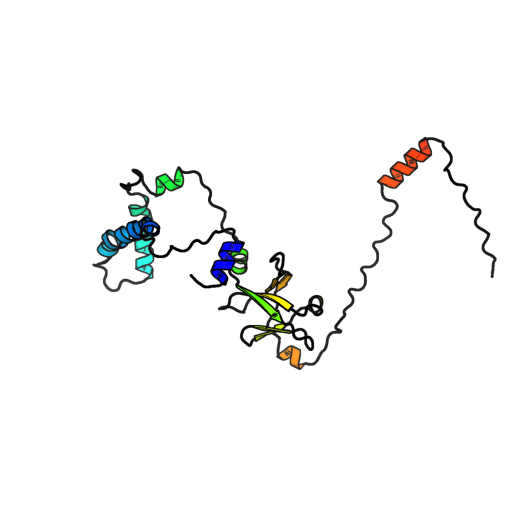.00 78.56 171 THR A N 1
ATOM 1376 C CA . THR A 1 171 ? 19.813 -21.647 -20.736 1.00 78.56 171 THR A CA 1
ATOM 1377 C C . THR A 1 171 ? 19.737 -21.212 -22.193 1.00 78.56 171 THR A C 1
ATOM 1379 O O . THR A 1 171 ? 20.623 -21.556 -22.972 1.00 78.56 171 THR A O 1
ATOM 1382 N N . LYS A 1 172 ? 18.783 -20.337 -22.535 1.00 74.50 172 LYS A N 1
ATOM 1383 C CA . LYS A 1 172 ? 18.691 -19.741 -23.877 1.00 74.50 172 LYS A CA 1
ATOM 1384 C C . LYS A 1 172 ? 19.908 -18.894 -24.220 1.00 74.50 172 LYS A C 1
ATOM 1386 O O . LYS A 1 172 ? 20.371 -18.912 -25.357 1.00 74.50 172 LYS A O 1
ATOM 1391 N N . ASN A 1 173 ? 20.455 -18.163 -23.248 1.00 74.38 173 ASN A N 1
ATOM 1392 C CA . ASN A 1 173 ? 21.647 -17.351 -23.469 1.00 74.38 173 ASN A CA 1
ATOM 1393 C C . ASN A 1 173 ? 22.871 -18.216 -23.826 1.00 74.38 173 ASN A C 1
ATOM 1395 O O . ASN A 1 173 ? 23.652 -17.840 -24.701 1.00 74.38 173 ASN A O 1
ATOM 1399 N N . ALA A 1 174 ? 22.999 -19.395 -23.207 1.00 72.75 174 ALA A N 1
ATOM 1400 C CA . ALA A 1 174 ? 24.072 -20.345 -23.488 1.00 72.75 174 ALA A CA 1
ATOM 1401 C C . ALA A 1 174 ? 23.997 -20.959 -24.899 1.00 72.75 174 ALA A C 1
ATOM 1403 O O . ALA A 1 174 ? 25.029 -21.358 -25.432 1.00 72.75 174 ALA A O 1
ATOM 1404 N N . GLU A 1 175 ? 22.823 -20.980 -25.545 1.00 76.25 175 GLU A N 1
ATOM 1405 C CA . GLU A 1 175 ? 22.675 -21.462 -26.930 1.00 76.25 175 GLU A CA 1
ATOM 1406 C C . GLU A 1 175 ? 23.402 -20.578 -27.961 1.00 76.25 175 GLU A C 1
ATOM 1408 O O . GLU A 1 175 ? 23.558 -20.976 -29.115 1.00 76.25 175 GLU A O 1
ATOM 1413 N N . GLY A 1 176 ? 23.830 -19.363 -27.587 1.00 65.00 176 GLY A N 1
ATOM 1414 C CA . GLY A 1 176 ? 24.647 -18.487 -28.436 1.00 65.00 176 GLY A CA 1
ATOM 1415 C C . GLY A 1 176 ? 23.932 -17.917 -29.669 1.00 65.00 176 GLY A C 1
ATOM 1416 O O . GLY A 1 176 ? 24.552 -17.221 -30.477 1.00 65.00 176 GLY A O 1
ATOM 1417 N N . ARG A 1 177 ? 22.627 -18.169 -29.820 1.00 66.56 177 ARG A N 1
ATOM 1418 C CA . ARG A 1 177 ? 21.803 -17.666 -30.925 1.00 66.56 177 ARG A CA 1
ATOM 1419 C C . ARG A 1 177 ? 21.564 -16.168 -30.749 1.00 66.56 177 ARG A C 1
ATOM 1421 O O . ARG A 1 177 ? 20.825 -15.745 -29.864 1.00 66.56 177 ARG A O 1
ATOM 1428 N N . ARG A 1 178 ? 22.194 -15.345 -31.591 1.00 61.62 178 ARG A N 1
ATOM 1429 C CA . ARG A 1 178 ? 22.000 -13.888 -31.588 1.00 61.62 178 ARG A CA 1
ATOM 1430 C C . ARG A 1 178 ? 20.944 -13.509 -32.618 1.00 61.62 178 ARG A C 1
ATOM 1432 O O . ARG A 1 178 ? 21.193 -13.621 -33.814 1.00 61.62 178 ARG A O 1
ATOM 1439 N N . ALA A 1 179 ? 19.789 -13.036 -32.157 1.00 61.81 179 ALA A N 1
ATOM 1440 C CA . ALA A 1 179 ? 18.860 -12.337 -33.036 1.00 61.81 179 ALA A CA 1
ATOM 1441 C C . ALA A 1 179 ? 19.533 -11.049 -33.563 1.00 61.81 179 ALA A C 1
ATOM 1443 O O . ALA A 1 179 ? 20.246 -10.385 -32.799 1.00 61.81 179 ALA A O 1
ATOM 1444 N N . PRO A 1 180 ? 19.358 -10.688 -34.847 1.00 59.25 180 PRO A N 1
ATOM 1445 C CA . PRO A 1 180 ? 19.892 -9.439 -35.378 1.00 59.25 180 PRO A CA 1
ATOM 1446 C C . PRO A 1 180 ? 19.340 -8.250 -34.576 1.00 59.25 180 PRO A C 1
ATOM 1448 O O . PRO A 1 180 ? 18.144 -8.171 -34.307 1.00 59.25 180 PRO A O 1
ATOM 1451 N N . ARG A 1 181 ? 20.228 -7.327 -34.173 1.00 56.66 181 ARG A N 1
ATOM 1452 C CA . ARG A 1 181 ? 19.907 -6.165 -33.311 1.00 56.66 181 ARG A CA 1
ATOM 1453 C C . ARG A 1 181 ? 18.787 -5.287 -33.872 1.00 56.66 181 ARG A C 1
ATOM 1455 O O . ARG A 1 181 ? 18.035 -4.704 -33.098 1.00 56.66 181 ARG A O 1
ATOM 1462 N N . ASN A 1 182 ? 18.682 -5.253 -35.195 1.00 51.41 182 ASN A N 1
ATOM 1463 C CA . ASN A 1 182 ? 17.601 -4.636 -35.933 1.00 51.41 182 ASN A CA 1
ATOM 1464 C C . ASN A 1 182 ? 16.849 -5.756 -36.658 1.00 51.41 182 ASN A C 1
ATOM 1466 O O . ASN A 1 182 ? 17.227 -6.136 -37.762 1.00 51.41 182 ASN A O 1
ATOM 1470 N N . SER A 1 183 ? 15.767 -6.274 -36.083 1.00 48.56 183 SER A N 1
ATOM 1471 C CA . SER A 1 183 ? 14.626 -6.514 -36.959 1.00 48.56 183 SER A CA 1
ATOM 1472 C C . SER A 1 183 ? 14.080 -5.121 -37.226 1.00 48.56 183 SER A C 1
ATOM 1474 O O . SER A 1 183 ? 13.331 -4.583 -36.407 1.00 48.56 183 SER A O 1
ATOM 1476 N N . GLU A 1 184 ? 14.556 -4.482 -38.293 1.00 50.69 184 GLU A N 1
ATOM 1477 C CA . GLU A 1 184 ? 13.792 -3.401 -38.901 1.00 50.69 184 GLU A CA 1
ATOM 1478 C C . GLU A 1 184 ? 12.358 -3.920 -38.958 1.00 50.69 184 GLU A C 1
ATOM 1480 O O . GLU A 1 184 ? 12.108 -4.992 -39.515 1.00 50.69 184 GLU A O 1
ATOM 1485 N N . GLN A 1 185 ? 11.435 -3.250 -38.264 1.00 51.41 185 GLN A N 1
ATOM 1486 C CA . GLN A 1 185 ? 10.035 -3.423 -38.601 1.00 51.41 185 GLN A CA 1
ATOM 1487 C C . GLN A 1 185 ? 10.007 -3.172 -40.100 1.00 51.41 185 GLN A C 1
ATOM 1489 O O . GLN A 1 185 ? 10.326 -2.056 -40.514 1.00 51.41 185 GLN A O 1
ATOM 1494 N N . SER A 1 186 ? 9.752 -4.214 -40.900 1.00 52.38 186 SER A N 1
ATOM 1495 C CA . SER A 1 186 ? 9.495 -4.018 -42.319 1.00 52.38 186 SER A CA 1
ATOM 1496 C C . SER A 1 186 ? 8.504 -2.865 -42.375 1.00 52.38 186 SER A C 1
ATOM 1498 O O . SER A 1 186 ? 7.492 -2.954 -41.665 1.00 52.38 186 SER A O 1
ATOM 1500 N N . PRO A 1 187 ? 8.832 -1.748 -43.055 1.00 54.59 187 PRO A N 1
ATOM 1501 C CA . PRO A 1 187 ? 7.921 -0.623 -43.120 1.00 54.59 187 PRO A CA 1
ATOM 1502 C C . PRO A 1 187 ? 6.578 -1.209 -43.519 1.00 54.59 187 PRO A C 1
ATOM 1504 O O . PRO A 1 187 ? 6.512 -1.962 -44.493 1.00 54.59 187 PRO A O 1
ATOM 1507 N N . ALA A 1 188 ? 5.565 -0.982 -42.676 1.00 60.75 188 ALA A N 1
ATOM 1508 C CA . ALA A 1 188 ? 4.216 -1.430 -42.969 1.00 60.75 188 ALA A CA 1
ATOM 1509 C C . ALA A 1 188 ? 3.947 -1.033 -44.418 1.00 60.75 188 ALA A C 1
ATOM 1511 O O . ALA A 1 188 ? 4.237 0.117 -44.773 1.00 60.75 188 ALA A O 1
ATOM 1512 N N . GLU A 1 189 ? 3.517 -1.991 -45.248 1.00 64.75 189 GLU A N 1
ATOM 1513 C CA . GLU A 1 189 ? 3.173 -1.695 -46.635 1.00 64.75 189 GLU A CA 1
ATOM 1514 C C . GLU A 1 189 ? 2.353 -0.407 -46.625 1.00 64.75 189 GLU A C 1
ATOM 1516 O O . GLU A 1 189 ? 1.411 -0.308 -45.823 1.00 64.75 189 GLU A O 1
ATOM 1521 N N . PRO A 1 190 ? 2.764 0.619 -47.397 1.00 66.56 190 PRO A N 1
ATOM 1522 C CA . PRO A 1 190 ? 2.045 1.874 -47.400 1.00 66.56 190 PRO A CA 1
ATOM 1523 C C . PRO A 1 190 ? 0.572 1.538 -47.638 1.00 66.56 190 PRO A C 1
ATOM 1525 O O . PRO A 1 190 ? 0.283 0.720 -48.519 1.00 66.56 190 PRO A O 1
ATOM 1528 N N . PRO A 1 191 ? -0.350 2.085 -46.823 1.00 70.25 191 PRO A N 1
ATOM 1529 C CA . PRO A 1 191 ? -1.761 1.793 -46.995 1.00 70.25 191 PRO A CA 1
ATOM 1530 C C . PRO A 1 191 ? -2.117 2.043 -48.458 1.00 70.25 191 PRO A C 1
ATOM 1532 O O . PRO A 1 191 ? -1.641 3.019 -49.049 1.00 70.25 191 PRO A O 1
ATOM 1535 N N . ALA A 1 192 ? -2.904 1.136 -49.045 1.00 72.56 192 ALA A N 1
ATOM 1536 C CA . ALA A 1 192 ? -3.373 1.284 -50.417 1.00 72.56 192 ALA A CA 1
ATOM 1537 C C . ALA A 1 192 ? -3.862 2.728 -50.621 1.00 72.56 192 ALA A C 1
ATOM 1539 O O . ALA A 1 192 ? -4.503 3.266 -49.710 1.00 72.56 192 ALA A O 1
ATOM 1540 N N . PRO A 1 193 ? -3.528 3.379 -51.751 1.00 70.81 193 PRO A N 1
ATOM 1541 C CA . PRO A 1 193 ? -3.827 4.791 -51.951 1.00 70.81 193 PRO A CA 1
ATOM 1542 C C . PRO A 1 193 ? -5.314 5.021 -51.688 1.00 70.81 193 PRO A C 1
ATOM 1544 O O . PRO A 1 193 ? -6.163 4.519 -52.422 1.00 70.81 193 PRO A O 1
ATOM 1547 N N . ALA A 1 194 ? -5.623 5.746 -50.610 1.00 70.62 194 ALA A N 1
ATOM 1548 C CA . ALA A 1 194 ? -6.968 5.856 -50.042 1.00 70.62 194 ALA A CA 1
ATOM 1549 C C . ALA A 1 194 ? -7.918 6.739 -50.876 1.00 70.62 194 ALA A C 1
ATOM 1551 O O . ALA A 1 194 ? -8.899 7.266 -50.358 1.00 70.62 194 ALA A O 1
ATOM 1552 N N . GLY A 1 195 ? -7.626 6.910 -52.168 1.00 78.44 195 GLY A N 1
ATOM 1553 C CA . GLY A 1 195 ? -8.311 7.852 -53.037 1.00 78.44 195 GLY A CA 1
ATOM 1554 C C . GLY A 1 195 ? -8.114 9.301 -52.592 1.00 78.44 195 GLY A C 1
ATOM 1555 O O . GLY A 1 195 ? -7.286 9.626 -51.738 1.00 78.44 195 GLY A O 1
ATOM 1556 N N . MET A 1 196 ? -8.867 10.194 -53.222 1.00 83.62 196 MET A N 1
ATOM 1557 C CA . MET A 1 196 ? -8.915 11.593 -52.831 1.00 83.62 196 MET A CA 1
ATOM 1558 C C . MET A 1 196 ? -9.719 11.727 -51.530 1.00 83.62 196 MET A C 1
ATOM 1560 O O . MET A 1 196 ? -10.732 11.059 -51.350 1.00 83.62 196 MET A O 1
ATOM 1564 N N . ALA A 1 197 ? -9.279 12.577 -50.597 1.00 85.38 197 ALA A N 1
ATOM 1565 C CA . ALA A 1 197 ? -10.038 12.803 -49.367 1.00 85.38 197 ALA A CA 1
ATOM 1566 C C . ALA A 1 197 ? -11.437 13.375 -49.698 1.00 85.38 197 ALA A C 1
ATOM 1568 O O . ALA A 1 197 ? -11.525 14.270 -50.542 1.00 85.38 197 ALA A O 1
ATOM 1569 N N . PRO A 1 198 ? -12.516 12.956 -49.007 1.00 86.69 198 PRO A N 1
ATOM 1570 C CA . PRO A 1 198 ? -13.894 13.331 -49.359 1.00 86.69 198 PRO A CA 1
ATOM 1571 C C . PRO A 1 198 ? -14.141 14.847 -49.328 1.00 86.69 198 PRO A C 1
ATOM 1573 O O . PRO A 1 198 ? -14.908 15.378 -50.127 1.00 86.69 198 PRO A O 1
ATOM 1576 N N . LEU A 1 199 ? -13.438 15.574 -48.451 1.00 87.62 199 LEU A N 1
ATOM 1577 C CA . LEU A 1 199 ? -13.485 17.037 -48.425 1.00 87.62 199 LEU A CA 1
ATOM 1578 C C . LEU A 1 199 ? -12.935 17.654 -49.720 1.00 87.62 199 LEU A C 1
ATOM 1580 O O . LEU A 1 199 ? -13.478 18.638 -50.212 1.00 87.62 199 LEU A O 1
ATOM 1584 N N . LEU A 1 200 ? -11.867 17.084 -50.281 1.00 89.62 200 LEU A N 1
ATOM 1585 C CA . LEU A 1 200 ? -11.260 17.596 -51.506 1.00 89.62 200 LEU A CA 1
ATOM 1586 C C . LEU A 1 200 ? -12.144 17.307 -52.726 1.00 89.62 200 LEU A C 1
ATOM 1588 O O . LEU A 1 200 ? -12.297 18.186 -53.570 1.00 89.62 200 LEU A O 1
ATOM 1592 N N . GLU A 1 201 ? -12.805 16.148 -52.778 1.00 89.38 201 GLU A N 1
ATOM 1593 C CA . GLU A 1 201 ? -13.818 15.863 -53.805 1.00 89.38 201 GLU A CA 1
ATOM 1594 C C . GLU A 1 201 ? -14.969 16.877 -53.761 1.00 89.38 201 GLU A C 1
ATOM 1596 O O . GLU A 1 201 ? -15.358 17.425 -54.794 1.00 89.38 201 GLU A O 1
ATOM 1601 N N . GLN A 1 202 ? -15.467 17.196 -52.561 1.00 89.12 202 GLN A N 1
ATOM 1602 C CA . GLN A 1 202 ? -16.518 18.197 -52.378 1.00 89.12 202 GLN A CA 1
ATOM 1603 C C . GLN A 1 202 ? -16.069 19.595 -52.837 1.00 89.12 202 GLN A C 1
ATOM 1605 O O . GLN A 1 202 ? -16.820 20.290 -53.522 1.00 89.12 202 GLN A O 1
ATOM 1610 N N . LEU A 1 203 ? -14.839 20.002 -52.505 1.00 91.94 203 LEU A N 1
ATOM 1611 C CA . LEU A 1 203 ? -14.273 21.280 -52.948 1.00 91.94 203 LEU A CA 1
ATOM 1612 C C . LEU A 1 203 ? -14.107 21.335 -54.473 1.00 91.94 203 LEU A C 1
ATOM 1614 O O . LEU A 1 203 ? -14.402 22.362 -55.081 1.00 91.94 203 LEU A O 1
ATOM 1618 N N . MET A 1 204 ? -13.691 20.236 -55.108 1.00 90.44 204 MET A N 1
ATOM 1619 C CA . MET A 1 204 ? -13.579 20.153 -56.567 1.00 90.44 204 MET A CA 1
ATOM 1620 C C . MET A 1 204 ? -14.944 20.241 -57.258 1.00 90.44 204 MET A C 1
ATOM 1622 O O . MET A 1 204 ? -15.068 20.947 -58.258 1.00 90.44 204 MET A O 1
ATOM 1626 N N . GLN A 1 205 ? -15.979 19.590 -56.715 1.00 89.56 205 GLN A N 1
ATOM 1627 C CA . GLN A 1 205 ? -17.350 19.706 -57.225 1.00 89.56 205 GLN A CA 1
ATOM 1628 C C . GLN A 1 205 ? -17.890 21.134 -57.088 1.00 89.56 205 GLN A C 1
ATOM 1630 O O . GLN A 1 205 ? -18.471 21.665 -58.034 1.00 89.56 205 GLN A O 1
ATOM 1635 N N . GLN A 1 206 ? -17.662 21.780 -55.940 1.00 89.06 206 GLN A N 1
ATOM 1636 C CA . GLN A 1 206 ? -18.049 23.176 -55.726 1.00 89.06 206 GLN A CA 1
ATOM 1637 C C . GLN A 1 206 ? -17.330 24.116 -56.692 1.00 89.06 206 GLN A C 1
ATOM 1639 O O . GLN A 1 206 ? -17.971 24.976 -57.289 1.00 89.06 206 GLN A O 1
ATOM 1644 N N . TYR A 1 207 ? -16.022 23.931 -56.887 1.00 88.06 207 TYR A N 1
ATOM 1645 C CA . TYR A 1 207 ? -15.248 24.736 -57.826 1.00 88.06 207 TYR A CA 1
ATOM 1646 C C . TYR A 1 207 ? -15.749 24.554 -59.263 1.00 88.06 207 TYR A C 1
ATOM 1648 O O . TYR A 1 207 ? -16.008 25.543 -59.944 1.00 88.06 207 TYR A O 1
ATOM 1656 N N . ALA A 1 208 ? -15.989 23.315 -59.701 1.00 86.06 208 ALA A N 1
ATOM 1657 C CA . ALA A 1 208 ? -16.552 23.037 -61.020 1.00 86.06 208 ALA A CA 1
ATOM 1658 C C . ALA A 1 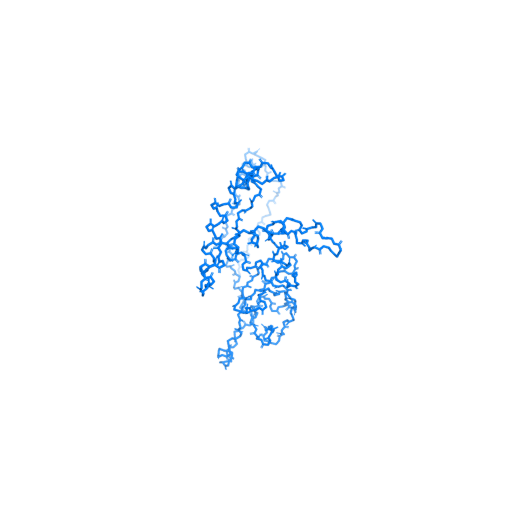208 ? -17.937 23.683 -61.221 1.00 86.06 208 ALA A C 1
ATOM 1660 O O . ALA A 1 208 ? -18.216 24.219 -62.293 1.00 86.06 208 ALA A O 1
ATOM 1661 N N . ALA A 1 209 ? -18.781 23.705 -60.183 1.00 87.44 209 ALA A N 1
ATOM 1662 C CA . ALA A 1 209 ? -20.099 24.338 -60.229 1.00 87.44 209 ALA A CA 1
ATOM 1663 C C . ALA A 1 209 ? -20.049 25.870 -60.397 1.00 87.44 209 ALA A C 1
ATOM 1665 O O . ALA A 1 209 ? -21.032 26.459 -60.840 1.00 87.44 209 ALA A O 1
ATOM 1666 N N . THR A 1 210 ? -18.921 26.526 -60.092 1.00 87.31 210 THR A N 1
ATOM 1667 C CA . THR A 1 210 ? -18.763 27.975 -60.329 1.00 87.31 210 THR A CA 1
ATOM 1668 C C . THR A 1 210 ? -18.635 28.335 -61.811 1.00 87.31 210 THR A C 1
ATOM 1670 O O . THR A 1 210 ? -18.820 29.496 -62.170 1.00 87.31 210 THR A O 1
ATOM 1673 N N . GLY A 1 211 ? -18.303 27.367 -62.676 1.00 84.19 211 GLY A N 1
ATOM 1674 C CA . GLY A 1 211 ? -18.082 27.592 -64.107 1.00 84.19 211 GLY A CA 1
ATOM 1675 C C . GLY A 1 211 ? -16.827 28.411 -64.439 1.00 84.19 211 GLY A C 1
ATOM 1676 O O . GLY A 1 211 ? -16.599 28.728 -65.606 1.00 84.19 211 GLY A O 1
ATOM 1677 N N . LEU A 1 212 ? -16.008 28.757 -63.441 1.00 82.81 212 LEU A N 1
ATOM 1678 C CA . LEU A 1 212 ? -14.746 29.458 -63.649 1.00 82.81 212 LEU A CA 1
ATOM 1679 C C . LEU A 1 212 ? -13.674 28.469 -64.132 1.00 82.81 212 LEU A C 1
ATOM 1681 O O . LEU A 1 212 ? -13.530 27.392 -63.546 1.00 82.81 212 LEU A O 1
ATOM 1685 N N . PRO A 1 213 ? -12.900 28.803 -65.181 1.00 81.19 213 PRO A N 1
ATOM 1686 C CA . PRO A 1 213 ? -11.787 27.963 -65.592 1.00 81.19 213 PRO A CA 1
ATOM 1687 C C . PRO A 1 213 ? -10.709 27.949 -64.496 1.00 81.19 213 PRO A C 1
ATOM 1689 O O . PRO A 1 213 ? -10.523 28.960 -63.808 1.00 81.19 213 PRO A O 1
ATOM 1692 N N . PRO A 1 214 ? -9.969 26.835 -64.337 1.00 79.94 214 PRO A N 1
ATOM 1693 C CA . PRO A 1 214 ? -8.839 26.783 -63.422 1.00 79.94 214 PRO A CA 1
ATOM 1694 C C . PRO A 1 214 ? -7.861 27.924 -63.715 1.00 79.94 214 PRO A C 1
ATOM 1696 O O . PRO A 1 214 ? -7.520 28.184 -64.868 1.00 79.94 214 PRO A O 1
ATOM 1699 N N . ALA A 1 215 ? -7.373 28.588 -62.666 1.00 82.94 215 ALA A N 1
ATOM 1700 C CA . ALA A 1 215 ? -6.428 29.705 -62.766 1.00 82.94 215 ALA A CA 1
ATOM 1701 C C . ALA A 1 215 ? -4.989 29.252 -63.104 1.00 82.94 215 ALA A C 1
ATOM 1703 O O . ALA A 1 215 ? -4.012 29.824 -62.625 1.00 82.94 215 ALA A O 1
ATOM 1704 N N . TYR A 1 216 ? -4.854 28.195 -63.903 1.00 80.81 216 TYR A N 1
ATOM 1705 C CA . TYR A 1 216 ? -3.590 27.713 -64.433 1.00 80.81 216 TYR A CA 1
ATOM 1706 C C . TYR A 1 216 ? -3.793 27.194 -65.857 1.00 80.81 216 TYR A C 1
ATOM 1708 O O . TYR A 1 216 ? -4.847 26.663 -66.205 1.00 80.81 216 TYR A O 1
ATOM 1716 N N . LEU A 1 217 ? -2.761 27.335 -66.685 1.00 79.94 217 LEU A N 1
ATOM 1717 C CA . LEU A 1 217 ? -2.722 26.728 -68.010 1.00 79.94 217 LEU A CA 1
ATOM 1718 C C . LEU A 1 217 ? -2.056 25.351 -67.893 1.00 79.94 217 LEU A C 1
ATOM 1720 O O . LEU A 1 217 ? -0.935 25.279 -67.380 1.00 79.94 217 LEU A O 1
ATOM 1724 N N . PRO A 1 218 ? -2.702 24.259 -68.336 1.00 77.25 218 PRO A N 1
ATOM 1725 C CA . PRO A 1 218 ? -2.053 22.959 -68.361 1.00 77.25 218 PRO A CA 1
ATOM 1726 C C . PRO A 1 218 ? -0.885 23.006 -69.351 1.00 77.25 218 PRO A C 1
ATOM 1728 O O . PRO A 1 218 ? -1.052 23.406 -70.504 1.00 77.25 218 PRO A O 1
ATOM 1731 N N . GLN A 1 219 ? 0.310 22.612 -68.907 1.00 75.06 219 GLN A N 1
ATOM 1732 C CA . GLN A 1 219 ? 1.433 22.445 -69.824 1.00 75.06 219 GLN A CA 1
ATOM 1733 C C . GLN A 1 219 ? 1.131 21.266 -70.762 1.00 75.06 219 GLN A C 1
ATOM 1735 O O . GLN A 1 219 ? 0.784 20.187 -70.269 1.00 75.06 219 GLN A O 1
ATOM 1740 N N . PRO A 1 220 ? 1.247 21.431 -72.093 1.00 73.19 220 PRO A N 1
ATOM 1741 C CA . PRO A 1 220 ? 1.104 20.311 -73.008 1.00 73.19 220 PRO A CA 1
ATOM 1742 C C . PRO A 1 220 ? 2.195 19.285 -72.694 1.00 73.19 220 PRO A C 1
ATOM 1744 O O . PRO A 1 220 ? 3.382 19.613 -72.655 1.00 73.19 220 PRO A O 1
ATOM 1747 N N . GLN A 1 221 ? 1.788 18.044 -72.431 1.00 67.19 221 GLN A N 1
ATOM 1748 C CA . GLN A 1 221 ? 2.728 16.944 -72.266 1.00 67.19 221 GLN A CA 1
ATOM 1749 C C . GLN A 1 221 ? 3.469 16.759 -73.591 1.00 67.19 221 GLN A C 1
ATOM 1751 O O . GLN A 1 221 ? 2.847 16.484 -74.617 1.00 67.19 221 GLN A O 1
ATOM 1756 N N . ASN A 1 222 ? 4.793 16.932 -73.579 1.00 63.50 222 ASN A N 1
ATOM 1757 C CA . ASN A 1 222 ? 5.615 16.580 -74.731 1.00 63.50 222 ASN A CA 1
ATOM 1758 C C . ASN A 1 222 ? 5.394 15.086 -75.023 1.00 63.50 222 ASN A C 1
ATOM 1760 O O . ASN A 1 222 ? 5.548 14.283 -74.095 1.00 63.50 222 ASN A O 1
ATOM 1764 N N . PRO A 1 223 ? 5.028 14.691 -76.258 1.00 60.47 223 PRO A N 1
ATOM 1765 C CA . PRO A 1 223 ? 4.905 13.282 -76.590 1.00 60.47 223 PRO A CA 1
ATOM 1766 C C . PRO A 1 223 ? 6.253 12.613 -76.316 1.00 60.47 223 PRO A C 1
ATOM 1768 O O . PRO A 1 223 ? 7.294 13.076 -76.786 1.00 60.47 223 PRO A O 1
ATOM 1771 N N . GLN A 1 224 ? 6.234 11.569 -75.486 1.00 59.75 224 GLN A N 1
ATOM 1772 C CA . GLN A 1 224 ? 7.414 10.762 -75.200 1.00 59.75 224 GLN A CA 1
ATOM 1773 C C . GLN A 1 224 ? 7.996 10.282 -76.531 1.00 59.75 224 GLN A C 1
ATOM 1775 O O . GLN A 1 224 ? 7.304 9.617 -77.302 1.00 59.75 224 GLN A O 1
ATOM 1780 N N . ASN A 1 225 ? 9.251 10.648 -76.807 1.00 50.94 225 ASN A N 1
ATOM 1781 C CA . ASN A 1 225 ? 9.977 10.122 -77.958 1.00 50.94 225 ASN A CA 1
ATOM 1782 C C . ASN A 1 225 ? 9.970 8.586 -77.868 1.00 50.94 225 ASN A C 1
ATOM 1784 O O . ASN A 1 225 ? 10.417 8.058 -76.842 1.00 50.94 225 ASN A O 1
ATOM 1788 N N . PRO A 1 226 ? 9.477 7.864 -78.890 1.00 56.09 226 PRO A N 1
ATOM 1789 C CA . PRO A 1 226 ? 9.688 6.428 -78.961 1.00 56.09 226 PRO A CA 1
ATOM 1790 C C . PRO A 1 226 ? 11.193 6.158 -79.112 1.00 56.09 226 PRO A C 1
ATOM 1792 O O . PRO A 1 226 ? 11.909 6.948 -79.730 1.00 56.09 226 PRO A O 1
ATOM 1795 N N . SER A 1 227 ? 11.640 5.089 -78.452 1.00 50.81 227 SER A N 1
ATOM 1796 C CA . SER A 1 227 ? 13.040 4.681 -78.259 1.00 50.81 227 SER A CA 1
ATOM 1797 C C . SER A 1 227 ? 13.847 4.508 -79.540 1.00 50.81 227 SER A C 1
ATOM 1799 O O . SER A 1 227 ? 13.266 4.058 -80.552 1.00 50.81 227 SER A O 1
#